Protein AF-K1S250-F1 (afdb_monomer)

Foldseek 3Di:
DQDDADPLDDDVVNLVSCVVVVVVQLFWDFDDQLQLLVQLLVVLVVCDVVCVQPPVRNVVCVVVNVLSVDPVDGLVNSLVVCVPPPPCNVSSVVSCVVRRIDGDDSVSSNVSVCVVCPPVPPVVVCVVVVVVVLVVVLVVVLVVVLVVVVVVCVVVVVVVVVVVDVADPVNVSVVSSCVCVVVSVVCSVVVD

Organism: NCBI:txid408170

Secondary structure (DSSP, 8-state):
-PPPP-SS--SHHHHHHHHHHT-HHHHEEEPPHHHHHHHHHHHHHHHHHTTSS-HHHHHHHHHHHHHHH-TTS-HHHHHHHTTT-TTTHHHHHHHHHHHSEEEPPHHHHHHHHHHHHTTS-SHHHHHHHHHHHHHHHHHHHHHHHHHHHHHHHHHTTTTHHHHHSS--HHHHHHHHHHHHHHHHHHHHHHH-

pLDDT: mean 80.18, std 9.92, range [34.28, 92.56]

Mean predicted aligned error: 13.99 Å

Solvent-accessible surface area (backbone atoms only — not comparable to full-atom values): 10897 Å² total; per-residue (Å²): 130,84,73,80,69,55,86,74,49,88,44,73,66,35,53,53,37,33,54,76,70,66,50,44,84,45,36,54,34,73,46,52,60,66,58,32,27,51,54,40,44,54,50,52,54,48,36,38,75,69,56,76,37,45,79,84,58,44,63,74,44,50,66,54,54,50,45,50,74,35,90,92,47,53,56,66,57,52,52,60,74,33,60,86,38,83,79,58,30,62,54,52,52,51,37,47,68,67,41,39,44,40,82,42,52,56,68,55,24,41,50,44,44,46,62,75,40,55,89,65,54,69,62,57,63,53,48,50,56,48,51,52,51,52,50,52,55,46,62,63,49,50,55,59,55,51,51,52,49,53,53,50,34,57,77,65,55,52,62,52,52,49,77,75,39,102,50,53,72,69,57,52,53,50,51,54,48,49,67,47,49,53,60,50,51,51,48,47,70,76,76,101

Structure (mmCIF, N/CA/C/O backbone):
data_AF-K1S250-F1
#
_entry.id   AF-K1S250-F1
#
loop_
_atom_site.group_PDB
_atom_site.id
_atom_site.type_symbol
_atom_site.label_atom_id
_atom_site.label_alt_id
_atom_site.label_comp_id
_atom_site.label_asym_id
_atom_site.label_entity_id
_atom_site.label_seq_id
_atom_site.pdbx_PDB_ins_code
_atom_site.Cartn_x
_atom_site.Cartn_y
_atom_site.Cartn_z
_atom_site.occupancy
_atom_site.B_iso_or_equiv
_atom_site.auth_seq_id
_atom_site.auth_comp_id
_atom_site.auth_asym_id
_atom_site.auth_atom_id
_atom_site.pdbx_PDB_model_num
ATOM 1 N N . MET A 1 1 ? 9.771 -16.967 -4.880 1.00 34.28 1 MET A N 1
ATOM 2 C CA . MET A 1 1 ? 9.139 -16.610 -6.166 1.00 34.28 1 MET A CA 1
ATOM 3 C C . MET A 1 1 ? 8.148 -15.514 -5.849 1.00 34.28 1 MET A C 1
ATOM 5 O O . MET A 1 1 ? 7.300 -15.753 -5.003 1.00 34.28 1 MET A O 1
ATOM 9 N N . SER A 1 2 ? 8.333 -14.313 -6.394 1.00 39.34 2 SER A N 1
ATOM 10 C CA . SER A 1 2 ? 7.376 -13.218 -6.222 1.00 39.34 2 SER A CA 1
ATOM 11 C C . SER A 1 2 ? 6.097 -13.592 -6.963 1.00 39.34 2 SER A C 1
ATOM 13 O O . SER A 1 2 ? 6.154 -13.832 -8.170 1.00 39.34 2 SER A O 1
ATOM 15 N N . GLU A 1 3 ? 4.982 -13.698 -6.247 1.00 46.41 3 GLU A N 1
ATOM 16 C CA . GLU A 1 3 ? 3.667 -13.825 -6.872 1.00 46.41 3 GLU A CA 1
ATOM 17 C C . GLU A 1 3 ? 3.483 -12.647 -7.830 1.00 46.41 3 GLU A C 1
ATOM 19 O O . GLU A 1 3 ? 3.706 -11.488 -7.476 1.00 46.41 3 GLU A O 1
ATOM 24 N N . VAL A 1 4 ? 3.210 -12.975 -9.090 1.00 53.19 4 VAL A N 1
ATOM 25 C CA . VAL A 1 4 ? 2.978 -11.985 -10.134 1.00 53.19 4 VAL A CA 1
ATOM 26 C C . VAL A 1 4 ? 1.613 -11.385 -9.850 1.00 53.19 4 VAL A C 1
ATOM 28 O O . VAL A 1 4 ? 0.615 -12.088 -9.893 1.00 53.19 4 VAL A O 1
ATOM 31 N N . PHE A 1 5 ? 1.584 -10.095 -9.549 1.00 59.81 5 PHE A N 1
ATOM 32 C CA . PHE A 1 5 ? 0.348 -9.371 -9.309 1.00 59.81 5 PHE A CA 1
ATOM 33 C C . PHE A 1 5 ? -0.432 -9.156 -10.621 1.00 59.81 5 PHE A C 1
ATOM 35 O O . PHE A 1 5 ? 0.163 -8.880 -11.670 1.00 59.81 5 PHE A O 1
ATOM 42 N N . HIS A 1 6 ? -1.757 -9.307 -10.576 1.00 60.62 6 HIS A N 1
ATOM 43 C CA . HIS A 1 6 ? -2.661 -9.159 -11.718 1.00 60.62 6 HIS A CA 1
ATOM 44 C C . HIS A 1 6 ? -3.700 -8.067 -11.452 1.00 60.62 6 HIS A C 1
ATOM 46 O O . HIS A 1 6 ? -4.257 -7.983 -10.362 1.00 60.62 6 HIS A O 1
ATOM 52 N N . ILE A 1 7 ? -3.979 -7.249 -12.470 1.00 66.19 7 ILE A N 1
ATOM 53 C CA . ILE A 1 7 ? -5.117 -6.320 -12.483 1.00 66.19 7 ILE A CA 1
ATOM 54 C C . ILE A 1 7 ? -6.018 -6.711 -13.666 1.00 66.19 7 ILE A C 1
ATOM 56 O O . ILE A 1 7 ? -5.512 -6.777 -14.791 1.00 66.19 7 ILE A O 1
ATOM 60 N N . PRO A 1 8 ? -7.330 -6.940 -13.459 1.00 72.88 8 PRO A N 1
ATOM 61 C CA . PRO A 1 8 ? -8.035 -6.927 -12.172 1.00 72.88 8 PRO A CA 1
ATOM 62 C C . PRO A 1 8 ? -7.587 -8.064 -11.237 1.00 72.88 8 PRO A C 1
ATOM 64 O O . PRO A 1 8 ? -7.081 -9.093 -11.692 1.00 72.88 8 PRO A O 1
ATOM 67 N N . VAL A 1 9 ? -7.771 -7.844 -9.936 1.00 81.62 9 VAL A N 1
ATOM 68 C CA . VAL A 1 9 ? -7.522 -8.814 -8.861 1.00 81.62 9 VAL A CA 1
ATOM 69 C C . VAL A 1 9 ? -8.533 -9.945 -9.007 1.00 81.62 9 VAL A C 1
ATOM 71 O O . VAL A 1 9 ? -9.724 -9.681 -9.154 1.00 81.62 9 VAL A O 1
ATOM 74 N N . ASN A 1 10 ? -8.090 -11.202 -8.964 1.00 80.88 10 ASN A N 1
ATOM 75 C CA . ASN A 1 10 ? -8.988 -12.358 -9.104 1.00 80.88 10 ASN A CA 1
ATOM 76 C C . ASN A 1 10 ? -9.056 -13.210 -7.833 1.00 80.88 10 ASN A C 1
ATOM 78 O O . ASN A 1 10 ? -9.879 -14.120 -7.741 1.00 80.88 10 ASN A O 1
ATOM 82 N N . SER A 1 11 ? -8.171 -12.960 -6.869 1.00 82.62 11 SER A N 1
ATOM 83 C CA . SER A 1 11 ? -7.993 -13.810 -5.697 1.00 82.62 11 SER A CA 1
ATOM 84 C C . SER A 1 11 ? -7.446 -13.043 -4.493 1.00 82.62 11 SER A C 1
ATOM 86 O O . SER A 1 11 ? -6.793 -12.012 -4.642 1.00 82.62 11 SER A O 1
ATOM 88 N N . GLU A 1 12 ? -7.632 -13.588 -3.289 1.00 82.12 12 GLU A N 1
ATOM 89 C CA . GLU A 1 12 ? -7.002 -13.052 -2.073 1.00 82.12 12 GLU A CA 1
ATOM 90 C C . GLU A 1 12 ? -5.466 -13.088 -2.139 1.00 82.12 12 GLU A C 1
ATOM 92 O O . GLU A 1 12 ? -4.804 -12.236 -1.549 1.00 82.12 12 GLU A O 1
ATOM 97 N N . SER A 1 13 ? -4.878 -14.028 -2.890 1.00 81.62 13 SER A N 1
ATOM 98 C CA . SER A 1 13 ? -3.430 -14.052 -3.139 1.00 81.62 13 SER A CA 1
ATOM 99 C C . SER A 1 13 ? -2.944 -12.809 -3.886 1.00 81.62 13 SER A C 1
ATOM 101 O O . SER A 1 13 ? -1.872 -12.297 -3.569 1.00 81.62 13 SER A O 1
ATOM 103 N N . ASP A 1 14 ? -3.739 -12.272 -4.816 1.00 76.69 14 ASP A N 1
ATOM 104 C CA . ASP A 1 14 ? -3.394 -11.038 -5.533 1.00 76.69 14 ASP A CA 1
ATOM 105 C C . ASP A 1 14 ? -3.415 -9.825 -4.584 1.00 76.69 14 ASP A C 1
ATOM 107 O O . ASP A 1 14 ? -2.553 -8.951 -4.672 1.00 76.69 14 ASP A O 1
ATOM 111 N N . ILE A 1 15 ? -4.349 -9.808 -3.625 1.00 79.38 15 ILE A N 1
ATOM 112 C CA . ILE A 1 15 ? -4.448 -8.775 -2.578 1.00 79.38 15 ILE A CA 1
ATOM 113 C C . ILE A 1 15 ? -3.242 -8.851 -1.630 1.00 79.38 15 ILE A C 1
ATOM 115 O O . ILE A 1 15 ? -2.642 -7.832 -1.293 1.00 79.38 15 ILE A O 1
ATOM 119 N N . GLN A 1 16 ? -2.818 -10.056 -1.239 1.00 81.19 16 GLN A N 1
ATOM 120 C CA . GLN A 1 16 ? -1.608 -10.234 -0.428 1.00 81.19 16 GLN A CA 1
ATOM 121 C C . GLN A 1 16 ? -0.336 -9.834 -1.185 1.00 81.19 16 GLN A C 1
ATOM 123 O O . GLN A 1 16 ? 0.602 -9.306 -0.584 1.00 81.19 16 GLN A O 1
ATOM 128 N N . ALA A 1 17 ? -0.282 -10.074 -2.497 1.00 78.69 17 ALA A N 1
ATOM 129 C CA . ALA A 1 17 ? 0.823 -9.620 -3.332 1.00 78.69 17 ALA A CA 1
ATOM 130 C C . ALA A 1 17 ? 0.884 -8.083 -3.401 1.00 78.69 17 ALA A C 1
ATOM 132 O O . ALA A 1 17 ? 1.981 -7.528 -3.317 1.00 78.69 17 ALA A O 1
ATOM 133 N N . LEU A 1 18 ? -0.270 -7.405 -3.476 1.00 75.38 18 LEU A N 1
ATOM 134 C CA . LEU A 1 18 ? -0.375 -5.942 -3.382 1.00 75.38 18 LEU A CA 1
ATOM 135 C C . LEU A 1 18 ? 0.106 -5.396 -2.035 1.00 75.38 18 LEU A C 1
ATOM 137 O O . LEU A 1 18 ? 0.922 -4.475 -2.017 1.00 75.38 18 LEU A O 1
ATOM 141 N N . ASP A 1 19 ? -0.324 -5.990 -0.916 1.00 79.94 19 ASP A N 1
ATOM 142 C CA . ASP A 1 19 ? 0.110 -5.546 0.419 1.00 79.94 19 ASP A CA 1
ATOM 143 C C . ASP A 1 19 ? 1.630 -5.689 0.582 1.00 79.94 19 ASP A C 1
ATOM 145 O O . ASP A 1 19 ? 2.314 -4.766 1.024 1.00 79.94 19 ASP A O 1
ATOM 149 N N . ARG A 1 20 ? 2.202 -6.810 0.118 1.00 79.75 20 ARG A N 1
ATOM 150 C CA . ARG A 1 20 ? 3.661 -7.021 0.119 1.00 79.75 20 ARG A CA 1
ATOM 151 C C . ARG A 1 20 ? 4.409 -6.046 -0.790 1.00 79.75 20 ARG A C 1
ATOM 153 O O . ARG A 1 20 ? 5.572 -5.753 -0.518 1.00 79.75 20 ARG A O 1
ATOM 160 N N . ALA A 1 21 ? 3.781 -5.579 -1.868 1.00 72.19 21 ALA A N 1
ATOM 161 C CA . ALA A 1 21 ? 4.347 -4.580 -2.769 1.00 72.19 21 ALA A CA 1
ATOM 162 C C . ALA A 1 21 ? 4.260 -3.147 -2.206 1.00 72.19 21 ALA A C 1
ATOM 164 O O . ALA A 1 21 ? 4.889 -2.249 -2.762 1.00 72.19 21 ALA A O 1
ATOM 165 N N . GLY A 1 22 ? 3.537 -2.941 -1.097 1.00 72.38 22 GLY A N 1
ATOM 166 C CA . GLY A 1 22 ? 3.331 -1.630 -0.479 1.00 72.38 22 GLY A CA 1
ATOM 167 C C . GLY A 1 22 ? 2.242 -0.791 -1.150 1.00 72.38 22 GLY A C 1
ATOM 168 O O . GLY A 1 22 ? 2.122 0.393 -0.856 1.00 72.38 22 GLY A O 1
ATOM 169 N N . GLU A 1 23 ? 1.440 -1.394 -2.023 1.00 72.12 23 GLU A N 1
ATOM 170 C CA . GLU A 1 23 ? 0.397 -0.740 -2.822 1.00 72.12 23 GLU A CA 1
ATOM 171 C C . GLU A 1 23 ? -0.918 -0.665 -2.015 1.00 72.12 23 GLU A C 1
ATOM 173 O O . GLU A 1 23 ? -1.962 -1.178 -2.425 1.00 72.12 23 GLU A O 1
ATOM 178 N N . ARG A 1 24 ? -0.837 -0.090 -0.804 1.00 71.50 24 ARG A N 1
ATOM 179 C CA . ARG A 1 24 ? -1.919 -0.107 0.199 1.00 71.50 24 ARG A CA 1
ATOM 180 C C . ARG A 1 24 ? -3.138 0.718 -0.184 1.00 71.50 24 ARG A C 1
ATOM 182 O O . ARG A 1 24 ? -4.247 0.355 0.190 1.00 71.50 24 ARG A O 1
ATOM 189 N N . ASP A 1 25 ? -2.940 1.756 -0.985 1.00 69.00 25 ASP A N 1
ATOM 190 C CA . ASP A 1 25 ? -4.004 2.671 -1.405 1.00 69.00 25 ASP A CA 1
ATOM 191 C C . ASP A 1 25 ? -5.111 1.956 -2.206 1.00 69.00 25 ASP A C 1
ATOM 193 O O . ASP A 1 25 ? -6.280 2.323 -2.116 1.00 69.00 25 ASP A O 1
ATOM 197 N N . PHE A 1 26 ? -4.775 0.870 -2.914 1.00 71.50 26 PHE A N 1
ATOM 198 C CA . PHE A 1 26 ? -5.747 0.083 -3.680 1.00 71.50 26 PHE A CA 1
ATOM 199 C C . PHE A 1 26 ? -6.524 -0.935 -2.836 1.00 71.50 26 PHE A C 1
ATOM 201 O O . PHE A 1 26 ? -7.629 -1.331 -3.215 1.00 71.50 26 PHE A O 1
ATOM 208 N N . ILE A 1 27 ? -5.935 -1.405 -1.733 1.00 79.00 27 ILE A N 1
ATOM 209 C CA . ILE A 1 27 ? -6.438 -2.548 -0.955 1.00 79.00 27 ILE A CA 1
ATOM 210 C C . ILE A 1 27 ? -7.070 -2.156 0.377 1.00 79.00 27 ILE A C 1
ATOM 212 O O . ILE A 1 27 ? -7.849 -2.942 0.918 1.00 79.00 27 ILE A O 1
ATOM 216 N N . ASP A 1 28 ? -6.758 -0.971 0.895 1.00 82.00 28 ASP A N 1
ATOM 217 C CA . ASP A 1 28 ? -7.347 -0.462 2.123 1.00 82.00 28 ASP A CA 1
ATOM 218 C C . ASP A 1 28 ? -8.761 0.058 1.848 1.00 82.00 28 ASP A C 1
ATOM 220 O O . ASP A 1 28 ? -8.988 0.998 1.087 1.00 82.00 28 ASP A O 1
ATOM 224 N N . VAL A 1 29 ? -9.731 -0.557 2.514 1.00 82.69 29 VAL A N 1
ATOM 225 C CA . VAL A 1 29 ? -11.114 -0.091 2.565 1.00 82.69 29 VAL A CA 1
ATOM 226 C C . VAL A 1 29 ? -11.362 0.438 3.968 1.00 82.69 29 VAL A C 1
ATOM 228 O O . VAL A 1 29 ? -11.100 -0.255 4.955 1.00 82.69 29 VAL A O 1
ATOM 231 N N . SER A 1 30 ? -11.855 1.672 4.075 1.00 83.38 30 SER A N 1
ATOM 232 C CA . SER A 1 30 ? -12.237 2.239 5.368 1.00 83.38 30 SER A CA 1
ATOM 233 C C . SER A 1 30 ? -13.353 1.400 5.987 1.00 83.38 30 SER A C 1
ATOM 235 O O . SER A 1 30 ? -14.372 1.149 5.341 1.00 83.38 30 SER A O 1
ATOM 237 N N . ASN A 1 31 ? -13.160 0.959 7.231 1.00 83.69 31 ASN A N 1
ATOM 238 C CA . ASN A 1 31 ? -14.237 0.325 7.986 1.00 83.69 31 ASN A CA 1
ATOM 239 C C . ASN A 1 31 ? -15.359 1.341 8.216 1.00 83.69 31 ASN A C 1
ATOM 241 O O . ASN A 1 31 ? -15.121 2.553 8.276 1.00 83.69 31 ASN A O 1
ATOM 245 N N . THR A 1 32 ? -16.585 0.845 8.363 1.00 86.06 32 THR A N 1
ATOM 246 C CA . THR A 1 32 ? -17.688 1.711 8.782 1.00 86.06 32 THR A CA 1
ATOM 247 C C . THR A 1 32 ? -17.451 2.208 10.210 1.00 86.06 32 THR A C 1
ATOM 249 O O . THR A 1 32 ? -16.698 1.605 10.979 1.00 86.06 32 THR A O 1
ATOM 252 N N . ASP A 1 33 ? -18.100 3.313 10.581 1.00 87.25 33 ASP A N 1
ATOM 253 C CA . ASP A 1 33 ? -18.021 3.841 11.949 1.00 87.25 33 ASP A CA 1
ATOM 254 C C . ASP A 1 33 ? -18.470 2.791 12.983 1.00 87.25 33 ASP A C 1
ATOM 256 O O . ASP A 1 33 ? -17.810 2.595 14.002 1.00 87.25 33 ASP A O 1
ATOM 260 N N . GLU A 1 34 ? -19.524 2.036 12.664 1.00 87.00 34 GLU A N 1
ATOM 261 C CA . GLU A 1 34 ? -20.039 0.928 13.476 1.00 87.00 34 GLU A CA 1
ATOM 262 C C . GLU A 1 34 ? -18.991 -0.181 13.671 1.00 87.00 34 GLU A C 1
ATOM 264 O O . GLU A 1 34 ? -18.702 -0.564 14.806 1.00 87.00 34 GLU A O 1
ATOM 269 N N . GLU A 1 35 ? -18.356 -0.651 12.590 1.00 87.31 35 GLU A N 1
ATOM 270 C CA . GLU A 1 35 ? -17.309 -1.682 12.651 1.00 87.31 35 GLU A CA 1
ATOM 271 C C . GLU A 1 35 ? -16.078 -1.204 13.432 1.00 87.31 35 GLU A C 1
ATOM 273 O O . GLU A 1 35 ? -15.466 -1.970 14.183 1.00 87.31 35 GLU A O 1
ATOM 278 N N . LEU A 1 36 ? -15.696 0.065 13.260 1.00 90.62 36 LEU A N 1
ATOM 279 C CA . LEU A 1 36 ? -14.584 0.682 13.975 1.00 90.62 36 LEU A CA 1
ATOM 280 C C . LEU A 1 36 ? -14.877 0.775 15.479 1.00 90.62 36 LEU A C 1
ATOM 282 O O . LEU A 1 36 ? -14.015 0.432 16.297 1.00 90.62 36 LEU A O 1
ATOM 286 N N . LYS A 1 37 ? -16.089 1.194 15.854 1.00 92.00 37 LYS A N 1
ATOM 287 C CA . LYS A 1 37 ? -16.544 1.255 17.249 1.00 92.00 37 LYS A CA 1
ATOM 288 C C . LYS A 1 37 ? -16.598 -0.130 17.883 1.00 92.00 37 LYS A C 1
ATOM 290 O O . LYS A 1 37 ? -16.071 -0.306 18.983 1.00 92.00 37 LYS A O 1
ATOM 295 N N . GLU A 1 38 ? -17.149 -1.120 17.182 1.00 91.69 38 GLU A N 1
ATOM 296 C CA . GLU A 1 38 ? -17.240 -2.497 17.671 1.00 91.69 38 GLU A CA 1
ATOM 297 C C . GLU A 1 38 ? -15.849 -3.098 17.918 1.00 91.69 38 GLU A C 1
ATOM 299 O O . GLU A 1 38 ? -15.558 -3.550 19.030 1.00 91.69 38 GLU A O 1
ATOM 304 N N . LYS A 1 39 ? -14.954 -3.041 16.921 1.00 90.62 39 LYS A N 1
ATOM 305 C CA . LYS A 1 39 ? -13.581 -3.567 17.043 1.00 90.62 39 LYS A CA 1
ATOM 306 C C . LYS A 1 39 ? -12.796 -2.857 18.140 1.00 90.62 39 LYS A C 1
ATOM 308 O O . LYS A 1 39 ? -12.069 -3.505 18.891 1.00 90.62 39 LYS A O 1
ATOM 313 N N . THR A 1 40 ? -12.972 -1.542 18.273 1.00 91.50 40 THR A N 1
ATOM 314 C CA . THR A 1 40 ? -12.338 -0.773 19.351 1.00 91.50 40 THR A CA 1
ATOM 315 C C . THR A 1 40 ? -12.870 -1.186 20.720 1.00 91.50 40 THR A C 1
ATOM 317 O O . THR A 1 40 ? -12.076 -1.400 21.634 1.00 91.50 40 THR A O 1
ATOM 320 N N . SER A 1 41 ? -14.188 -1.350 20.873 1.00 91.81 41 SER A N 1
ATOM 321 C CA . SER A 1 41 ? -14.791 -1.805 22.131 1.00 91.81 41 SER A CA 1
ATOM 322 C C . SER A 1 41 ? -14.251 -3.179 22.529 1.00 91.81 41 SER A C 1
ATOM 324 O O . SER A 1 41 ? -13.797 -3.352 23.657 1.00 91.81 41 SER A O 1
ATOM 326 N N . GLN A 1 42 ? -14.237 -4.135 21.595 1.00 92.56 42 GLN A N 1
ATOM 327 C CA . GLN A 1 42 ? -13.721 -5.486 21.839 1.00 92.56 42 GLN A CA 1
ATOM 328 C C . GLN A 1 42 ? -12.233 -5.470 22.214 1.00 92.56 42 GLN A C 1
ATOM 330 O O . GLN A 1 42 ? -11.822 -6.154 23.152 1.00 92.56 42 GLN A O 1
ATOM 335 N N . TYR A 1 43 ? -11.427 -4.664 21.519 1.00 91.81 43 TYR A N 1
ATOM 336 C CA . TYR A 1 43 ? -10.003 -4.524 21.808 1.00 91.81 43 TYR A CA 1
ATOM 337 C C . TYR A 1 43 ? -9.755 -3.958 23.210 1.00 91.81 43 TYR A C 1
ATOM 339 O O . TYR A 1 43 ? -8.984 -4.530 23.978 1.00 91.81 43 TYR A O 1
ATOM 347 N N . LEU A 1 44 ? -10.437 -2.873 23.585 1.00 90.31 44 LEU A N 1
ATOM 348 C CA . LEU A 1 44 ? -10.291 -2.274 24.912 1.00 90.31 44 LEU A CA 1
ATOM 349 C C . LEU A 1 44 ? -10.737 -3.238 26.020 1.00 90.31 44 LEU A C 1
ATOM 351 O O . LEU A 1 44 ? -10.014 -3.416 27.000 1.00 90.31 44 LEU A O 1
ATOM 355 N N . GLU A 1 45 ? -11.875 -3.917 25.846 1.00 89.94 45 GLU A N 1
ATOM 356 C CA . GLU A 1 45 ? -12.365 -4.930 26.791 1.00 89.94 45 GLU A CA 1
ATOM 357 C C . GLU A 1 45 ? -11.372 -6.092 26.954 1.00 89.94 45 GLU A C 1
ATOM 359 O O . GLU A 1 45 ? -11.131 -6.560 28.073 1.00 89.94 45 GLU A O 1
ATOM 364 N N . GLN A 1 46 ? -10.738 -6.527 25.860 1.00 90.69 46 GLN A N 1
ATOM 365 C CA . GLN A 1 46 ? -9.707 -7.562 25.889 1.00 90.69 46 GLN A CA 1
ATOM 366 C C . GLN A 1 46 ? -8.453 -7.098 26.640 1.00 90.69 46 GLN A C 1
ATOM 368 O O . GLN A 1 46 ? -7.906 -7.860 27.436 1.00 90.69 46 GLN A O 1
ATOM 373 N N . MET A 1 47 ? -7.998 -5.863 26.421 1.00 87.81 47 MET A N 1
ATOM 374 C CA . MET A 1 47 ? -6.787 -5.327 27.055 1.00 87.81 47 MET A CA 1
ATOM 375 C C . MET A 1 47 ? -6.974 -5.065 28.556 1.00 87.81 47 MET A C 1
ATOM 377 O O . MET A 1 47 ? -6.026 -5.246 29.327 1.00 87.81 47 MET A O 1
ATOM 381 N N . ILE A 1 48 ? -8.196 -4.716 28.975 1.00 87.00 48 ILE A N 1
ATOM 382 C CA . ILE A 1 48 ? -8.612 -4.677 30.385 1.00 87.00 48 ILE A CA 1
ATOM 383 C C . ILE A 1 48 ? -8.612 -6.093 30.967 1.00 87.00 48 ILE A C 1
ATOM 385 O O . ILE A 1 48 ? -7.935 -6.356 31.956 1.00 87.00 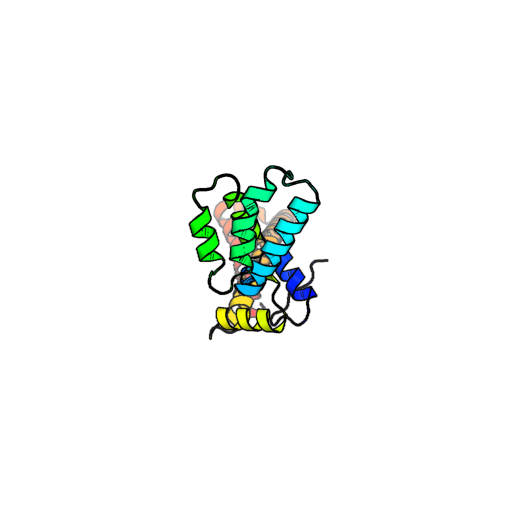48 ILE A O 1
ATOM 389 N N . SER A 1 49 ? -9.285 -7.041 30.310 1.00 86.12 49 SER A N 1
ATOM 390 C CA . SER A 1 49 ? -9.374 -8.432 30.785 1.00 86.12 49 SER A CA 1
ATOM 391 C C . SER A 1 49 ? -8.012 -9.136 30.862 1.00 86.12 49 SER A C 1
ATOM 393 O O . SER A 1 49 ? -7.803 -10.002 31.708 1.00 86.12 49 SER A O 1
ATOM 395 N N . ALA A 1 50 ? -7.069 -8.767 29.991 1.00 87.06 50 ALA A N 1
ATOM 396 C CA . ALA A 1 50 ? -5.698 -9.273 29.990 1.00 87.06 50 ALA A CA 1
ATOM 397 C C . ALA A 1 50 ? -4.791 -8.604 31.044 1.00 87.06 50 ALA A C 1
ATOM 399 O O . ALA A 1 50 ? -3.614 -8.955 31.137 1.00 87.06 50 ALA A O 1
ATOM 400 N N . GLY A 1 51 ? -5.296 -7.626 31.806 1.00 81.50 51 GLY A N 1
ATOM 401 C CA . GLY A 1 51 ? -4.541 -6.892 32.826 1.00 81.50 51 GLY A CA 1
ATOM 402 C C . GLY A 1 51 ? -3.478 -5.943 32.266 1.00 81.50 51 GLY A C 1
ATOM 403 O O . GLY A 1 51 ? -2.611 -5.489 33.010 1.00 81.50 51 GLY A O 1
ATOM 404 N N . THR A 1 52 ? -3.513 -5.649 30.959 1.00 83.69 52 THR A N 1
ATOM 405 C CA . THR A 1 52 ? -2.616 -4.650 30.346 1.00 83.69 52 THR A CA 1
ATOM 406 C C . THR A 1 52 ? -3.058 -3.236 30.718 1.00 83.69 52 THR A C 1
ATOM 408 O O . THR A 1 52 ? -2.228 -2.360 30.958 1.00 83.69 52 THR A O 1
ATOM 411 N N . ILE A 1 53 ? -4.372 -3.030 30.817 1.00 82.44 53 ILE A N 1
ATOM 412 C CA . ILE A 1 53 ? -4.974 -1.902 31.526 1.00 82.44 53 ILE A CA 1
ATOM 413 C C . ILE A 1 53 ? -5.297 -2.417 32.930 1.00 82.44 53 ILE A C 1
ATOM 415 O O . ILE A 1 53 ? -6.011 -3.407 33.067 1.00 82.44 53 ILE A O 1
ATOM 419 N N . SER A 1 54 ? -4.732 -1.798 33.968 1.00 77.25 54 SER A N 1
ATOM 420 C CA . SER A 1 54 ? -4.9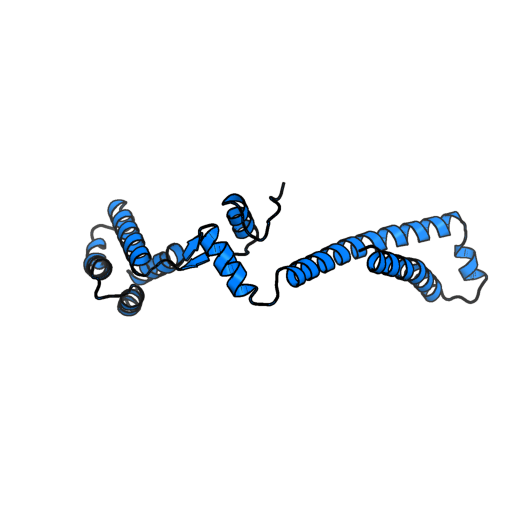83 -2.217 35.352 1.00 77.25 54 SER A CA 1
ATOM 421 C C . SER A 1 54 ? -6.450 -2.004 35.735 1.00 77.25 54 SER A C 1
ATOM 423 O O . SER A 1 54 ? -7.077 -1.049 35.280 1.00 77.25 54 SER A O 1
ATOM 425 N N . ASP A 1 55 ? -6.980 -2.835 36.634 1.00 72.75 55 ASP A N 1
ATOM 426 C CA . ASP A 1 55 ? -8.370 -2.730 37.118 1.00 72.75 55 ASP A CA 1
ATOM 427 C C . ASP A 1 55 ? -8.696 -1.355 37.728 1.00 72.75 55 ASP A C 1
ATOM 429 O O . ASP A 1 55 ? -9.826 -0.874 37.653 1.00 72.75 55 ASP A O 1
ATOM 433 N N . GLU A 1 56 ? -7.697 -0.699 38.325 1.00 73.38 56 GLU A N 1
ATOM 434 C CA . GLU A 1 56 ? -7.829 0.648 38.891 1.00 73.38 56 GLU A CA 1
ATOM 435 C C . GLU A 1 56 ? -8.050 1.703 37.796 1.00 73.38 56 GLU A C 1
ATOM 437 O O . GLU A 1 56 ? -8.862 2.611 37.964 1.00 73.38 56 GLU A O 1
ATOM 442 N N . ASN A 1 57 ? -7.416 1.507 36.639 1.00 78.31 57 ASN A N 1
ATOM 443 C CA . ASN A 1 57 ? -7.497 2.390 35.483 1.00 78.31 57 ASN A CA 1
ATOM 444 C C . ASN A 1 57 ? -8.631 2.010 34.515 1.00 78.31 57 ASN A C 1
ATOM 446 O O . ASN A 1 57 ? -9.069 2.839 33.721 1.00 78.31 57 ASN A O 1
ATOM 450 N N . ALA A 1 58 ? -9.147 0.779 34.584 1.00 78.06 58 ALA A N 1
ATOM 451 C CA . ALA A 1 58 ? -10.266 0.311 33.766 1.00 78.06 58 ALA A CA 1
ATOM 452 C C . ALA A 1 58 ? -11.533 1.165 33.963 1.00 78.06 58 ALA A C 1
ATOM 454 O O . ALA A 1 58 ? -12.287 1.386 33.017 1.00 78.06 58 ALA A O 1
ATOM 455 N N . LYS A 1 59 ? -11.721 1.724 35.167 1.00 81.81 59 LYS A N 1
ATOM 456 C CA . LYS A 1 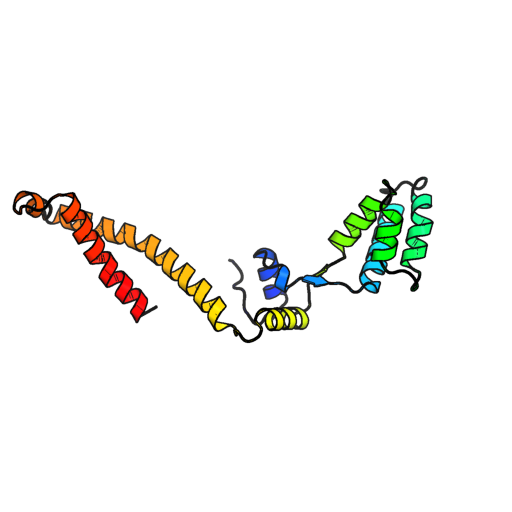59 ? -12.822 2.650 35.480 1.00 81.81 59 LYS A CA 1
ATOM 457 C C . LYS A 1 59 ? -12.786 3.930 34.648 1.00 81.81 59 LYS A C 1
ATOM 459 O O . LYS A 1 59 ? -13.836 4.490 34.354 1.00 81.81 59 LYS A O 1
ATOM 464 N N . GLU A 1 60 ? -11.602 4.388 34.239 1.00 84.56 60 GLU A N 1
ATOM 465 C CA . GLU A 1 60 ? -11.482 5.568 33.377 1.00 84.56 60 GLU A CA 1
ATOM 466 C C . GLU A 1 60 ? -11.970 5.290 31.946 1.00 84.56 60 GLU A C 1
ATOM 468 O O . GLU A 1 60 ? -12.372 6.220 31.249 1.00 84.56 60 GLU A O 1
ATOM 473 N N . PHE A 1 61 ? -12.006 4.021 31.518 1.00 86.31 61 PHE A N 1
ATOM 474 C CA . PHE A 1 61 ? -12.493 3.615 30.197 1.00 86.31 61 PHE A CA 1
ATOM 475 C C . PHE A 1 61 ? -14.006 3.366 30.140 1.00 86.31 61 PHE A C 1
ATOM 477 O O . PHE A 1 61 ? -14.556 3.357 29.040 1.00 86.31 61 PHE A O 1
ATOM 484 N N . GLU A 1 62 ? -14.707 3.209 31.269 1.00 86.12 62 GLU A N 1
ATOM 485 C CA . GLU A 1 62 ? -16.164 2.968 31.288 1.00 86.12 62 GLU A CA 1
ATOM 486 C C . GLU A 1 62 ? -16.983 4.023 30.514 1.00 86.12 62 GLU A C 1
ATOM 488 O O . GLU A 1 62 ? -17.856 3.631 29.730 1.00 86.12 62 GLU A O 1
ATOM 493 N N . PRO A 1 63 ? -16.715 5.342 30.641 1.00 87.56 63 PRO A N 1
ATOM 494 C CA . PRO A 1 63 ? -17.436 6.356 29.872 1.00 87.56 63 PRO A CA 1
ATOM 495 C C . PRO A 1 63 ? -17.217 6.198 28.366 1.00 87.56 63 PRO A C 1
ATOM 497 O O . PRO A 1 63 ? -18.150 6.354 27.583 1.00 87.56 63 PRO A O 1
ATOM 500 N N . VAL A 1 64 ? -15.999 5.836 27.960 1.00 89.38 64 VAL A N 1
ATOM 501 C CA . VAL A 1 64 ? -15.633 5.670 26.550 1.00 89.38 64 VAL A CA 1
ATOM 502 C C . VAL A 1 64 ? -16.229 4.398 25.972 1.00 89.38 64 VAL A C 1
ATOM 504 O O . VAL A 1 64 ? -16.789 4.442 24.885 1.00 89.38 64 VAL A O 1
ATOM 507 N N . LEU A 1 65 ? -16.205 3.290 26.712 1.00 90.12 65 LEU A N 1
ATOM 508 C CA . LEU A 1 65 ? -16.890 2.055 26.326 1.00 90.12 65 LEU A CA 1
ATOM 509 C C . LEU A 1 65 ? -18.405 2.257 26.202 1.00 90.12 65 LEU A C 1
ATOM 511 O O . LEU A 1 65 ? -19.035 1.658 25.335 1.00 90.12 65 LEU A O 1
ATOM 515 N N . THR A 1 66 ? -18.988 3.122 27.035 1.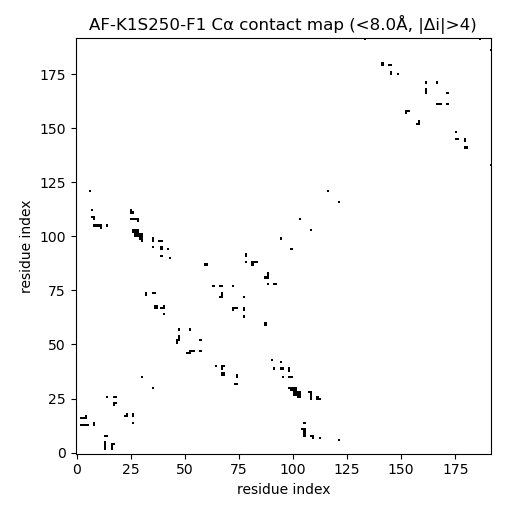00 90.06 66 THR A N 1
ATOM 516 C CA . THR A 1 66 ? -20.407 3.487 26.934 1.00 90.06 66 THR A CA 1
ATOM 517 C C . THR A 1 66 ? -20.672 4.308 25.674 1.00 90.06 66 THR A C 1
ATOM 519 O O . THR A 1 66 ? -21.576 3.972 24.918 1.00 90.06 66 THR A O 1
ATOM 522 N N . MET A 1 67 ? -19.852 5.330 25.399 1.00 89.56 67 MET A N 1
ATOM 523 C CA . MET A 1 67 ? -19.969 6.136 24.177 1.00 89.56 67 MET A CA 1
ATOM 524 C C . MET A 1 67 ? -19.754 5.300 22.904 1.00 89.56 67 MET A C 1
ATOM 526 O O . MET A 1 67 ? -20.456 5.496 21.919 1.00 89.56 67 MET A O 1
ATOM 530 N N . LEU A 1 68 ? -18.837 4.325 22.923 1.00 89.44 68 LEU A N 1
ATOM 531 C CA . LEU A 1 68 ? -18.596 3.409 21.800 1.00 89.44 68 LEU A CA 1
ATOM 532 C C . LEU A 1 68 ? -19.793 2.489 21.506 1.00 89.44 68 LEU A C 1
ATOM 534 O O . LEU A 1 68 ? -19.912 2.006 20.385 1.00 89.44 68 LEU A O 1
ATOM 538 N N . LYS A 1 69 ? -20.678 2.250 22.480 1.00 89.62 69 LYS A N 1
ATOM 539 C CA . LYS A 1 69 ? -21.902 1.442 22.321 1.00 89.62 69 LYS A CA 1
ATOM 540 C C . LYS A 1 69 ? -23.146 2.288 22.042 1.00 89.62 69 LYS A C 1
ATOM 542 O O . LYS A 1 69 ? -24.214 1.730 21.815 1.00 89.62 69 LYS A O 1
ATOM 547 N N . ASP A 1 70 ? -23.021 3.610 22.101 1.00 89.56 70 ASP A N 1
ATOM 548 C CA . ASP A 1 70 ? -24.112 4.549 21.871 1.00 89.56 70 ASP A CA 1
ATOM 549 C C . ASP A 1 70 ? -24.105 5.002 20.407 1.00 89.56 70 ASP A C 1
ATOM 551 O O . ASP A 1 70 ? -23.111 5.537 19.912 1.00 89.56 70 ASP A O 1
ATOM 555 N N . ASP A 1 71 ? -25.217 4.795 19.707 1.00 85.56 71 ASP A N 1
ATOM 556 C CA . ASP A 1 71 ? -25.387 5.159 18.296 1.00 85.56 71 ASP A CA 1
ATOM 557 C C . ASP A 1 71 ? -25.402 6.680 18.063 1.00 85.56 71 ASP A C 1
ATOM 559 O O . ASP A 1 71 ? -25.258 7.135 16.931 1.00 85.56 71 ASP A O 1
ATOM 563 N N . ASN A 1 72 ? -25.545 7.488 19.120 1.00 87.25 72 ASN A N 1
ATOM 564 C CA . ASN A 1 72 ? -25.547 8.950 19.016 1.00 87.25 72 ASN A CA 1
ATOM 565 C C . ASN A 1 72 ? -24.153 9.567 18.832 1.00 87.25 72 ASN A C 1
ATOM 567 O O . ASN A 1 72 ? -24.061 10.760 18.543 1.00 87.25 72 ASN A O 1
ATOM 571 N N . TYR A 1 73 ? -23.084 8.792 19.026 1.00 88.06 73 TYR A N 1
ATOM 572 C CA . TYR A 1 73 ? -21.706 9.267 18.911 1.00 88.06 73 TYR A CA 1
ATOM 573 C C . TYR A 1 73 ? -20.976 8.535 17.793 1.00 88.06 73 TYR A C 1
ATOM 575 O O . TYR A 1 73 ? -20.959 7.303 17.765 1.00 88.06 73 TYR A O 1
ATOM 583 N N . THR A 1 74 ? -20.315 9.284 16.911 1.00 90.50 74 THR A N 1
ATOM 584 C CA . THR A 1 74 ? -19.357 8.690 15.971 1.00 90.50 74 THR A CA 1
ATOM 585 C C . THR A 1 74 ? -18.028 8.412 16.665 1.00 90.50 74 THR A C 1
ATOM 587 O O . THR A 1 74 ? -17.711 9.000 17.707 1.00 90.50 74 THR A O 1
ATOM 590 N N . PHE A 1 75 ? -17.203 7.545 16.083 1.00 89.75 75 PHE A N 1
ATOM 591 C CA . PHE A 1 75 ? -15.852 7.316 16.583 1.00 89.75 75 PHE A CA 1
ATOM 592 C C . PHE A 1 75 ? -15.040 8.617 16.629 1.00 89.75 75 PHE A C 1
ATOM 594 O O . PHE A 1 75 ? -14.297 8.856 17.583 1.00 89.75 75 PHE A O 1
ATOM 601 N N . ASP A 1 76 ? -15.199 9.481 15.624 1.00 89.94 76 ASP A N 1
ATOM 602 C CA . ASP A 1 76 ? -14.495 10.761 15.554 1.00 89.94 76 ASP A CA 1
ATOM 603 C C . ASP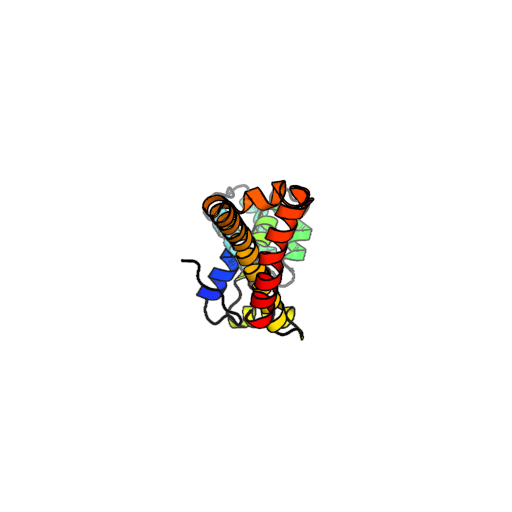 A 1 76 ? -14.938 11.735 16.652 1.00 89.94 76 ASP A C 1
ATOM 605 O O . ASP A 1 76 ? -14.087 12.421 17.225 1.00 89.94 76 ASP A O 1
ATOM 609 N N . ASP A 1 77 ? -16.221 11.745 17.024 1.00 91.00 77 ASP A N 1
ATOM 610 C CA . ASP A 1 77 ? -16.712 12.546 18.152 1.00 91.00 77 ASP A CA 1
ATOM 611 C C . ASP A 1 77 ? -16.055 12.110 19.469 1.00 91.00 77 ASP A C 1
ATOM 613 O O . ASP A 1 77 ? -15.584 12.943 20.248 1.00 91.00 77 ASP A O 1
ATOM 617 N N . ILE A 1 78 ? -15.960 10.797 19.694 1.00 90.00 78 ILE A N 1
ATOM 618 C CA . ILE A 1 78 ? -15.336 10.209 20.889 1.00 90.00 78 ILE A CA 1
ATOM 619 C C . ILE A 1 78 ? -13.831 10.496 20.901 1.00 90.00 78 ILE A C 1
ATOM 621 O O . ILE A 1 78 ? -13.268 10.894 21.924 1.00 90.00 78 ILE A O 1
ATOM 625 N N . TYR A 1 79 ? -13.177 10.345 19.749 1.00 89.88 79 TYR A N 1
ATOM 626 C CA . TYR A 1 79 ? -11.757 10.630 19.567 1.00 89.88 79 TYR A CA 1
ATOM 627 C C . TYR A 1 79 ? -11.423 12.095 19.876 1.00 89.88 79 TYR A C 1
ATOM 629 O O . TYR A 1 79 ? -10.427 12.382 20.544 1.00 89.88 79 TYR A O 1
ATOM 637 N N . LEU A 1 80 ? -12.265 13.030 19.425 1.00 90.88 80 LEU A N 1
ATOM 638 C CA . LEU A 1 80 ? -12.109 14.456 19.702 1.00 90.88 80 LEU A CA 1
ATOM 639 C C . LEU A 1 80 ? -12.400 14.796 21.166 1.00 90.88 80 LEU A C 1
ATOM 641 O O . LEU A 1 80 ? -11.644 15.563 21.761 1.00 90.88 80 LEU A O 1
ATOM 645 N N . ALA A 1 81 ? -13.441 14.207 21.759 1.00 88.81 81 ALA A N 1
ATOM 646 C CA . ALA A 1 81 ? -13.797 14.425 23.161 1.00 88.81 81 ALA A CA 1
ATOM 647 C C . ALA A 1 81 ? -12.687 13.980 24.127 1.00 88.81 81 ALA A C 1
ATOM 649 O O . ALA A 1 81 ? -12.484 14.598 25.170 1.00 88.81 81 ALA A O 1
ATOM 650 N N . MET A 1 82 ? -11.942 12.933 23.766 1.00 90.38 82 MET A N 1
ATOM 651 C CA . MET A 1 82 ? -10.876 12.365 24.596 1.00 90.38 82 MET A CA 1
ATOM 652 C C . MET A 1 82 ? -9.483 12.899 24.258 1.00 90.38 82 MET A C 1
ATOM 654 O O . MET A 1 82 ? -8.509 12.438 24.843 1.00 90.38 82 MET A O 1
ATOM 658 N N . LYS A 1 83 ? -9.363 13.883 23.357 1.00 89.00 83 LYS A N 1
ATOM 659 C CA . LYS A 1 83 ? -8.074 14.399 22.869 1.00 89.00 83 LYS A CA 1
ATOM 660 C C . LYS A 1 83 ? -7.134 14.884 23.975 1.00 89.00 83 LYS A C 1
ATOM 662 O O . LYS A 1 83 ? -5.926 14.680 23.884 1.00 89.00 83 LYS A O 1
ATOM 667 N N . ASP A 1 84 ? -7.690 15.506 25.009 1.00 87.12 84 ASP A N 1
ATOM 668 C CA . ASP A 1 84 ? -6.919 16.047 26.132 1.00 87.12 84 ASP A CA 1
ATOM 669 C C . ASP A 1 84 ? -6.662 15.002 27.237 1.00 87.12 84 ASP A C 1
ATOM 671 O O . ASP A 1 84 ? -5.898 15.256 28.170 1.00 87.12 84 ASP A O 1
ATOM 675 N N . ASN A 1 85 ? -7.263 13.809 27.138 1.00 86.88 85 ASN A N 1
ATOM 676 C CA . ASN A 1 85 ? -7.025 12.713 28.069 1.00 86.88 85 ASN A CA 1
ATOM 677 C C . ASN A 1 85 ? -5.761 11.944 27.661 1.00 86.88 85 ASN A C 1
ATOM 679 O O . ASN A 1 85 ? -5.780 11.088 26.778 1.00 86.88 85 ASN A O 1
ATOM 683 N N . SER A 1 86 ? -4.657 12.219 28.352 1.00 84.56 86 SER A N 1
ATOM 684 C CA . SER A 1 86 ? -3.344 11.618 28.093 1.00 84.56 86 SER A CA 1
ATOM 685 C C . SER A 1 86 ? -3.290 10.099 28.275 1.00 84.56 86 SER A C 1
ATOM 687 O O . SER A 1 86 ? -2.367 9.470 27.757 1.00 84.56 86 SER A O 1
ATOM 689 N N . TYR A 1 87 ? -4.251 9.506 28.984 1.00 86.12 87 TYR A N 1
ATOM 690 C CA . TYR A 1 87 ? -4.280 8.075 29.251 1.00 86.12 87 TYR A CA 1
ATOM 691 C C . TYR A 1 87 ? -5.133 7.301 28.241 1.00 86.12 87 TYR A C 1
ATOM 693 O O . TYR A 1 87 ? -4.696 6.264 27.754 1.00 86.12 87 TYR A O 1
ATOM 701 N N . ILE A 1 88 ? -6.301 7.821 27.856 1.00 87.38 88 ILE A N 1
ATOM 702 C CA . ILE A 1 88 ? -7.232 7.161 26.924 1.00 87.38 88 ILE A CA 1
ATOM 703 C C . ILE A 1 88 ? -6.884 7.455 25.462 1.00 87.38 88 ILE A C 1
ATOM 705 O O . ILE A 1 88 ? -6.973 6.569 24.608 1.00 87.38 88 ILE A O 1
ATOM 709 N N . PHE A 1 89 ? -6.478 8.689 25.157 1.00 89.25 89 PHE A N 1
ATOM 710 C CA . PHE A 1 89 ? -6.231 9.127 23.785 1.00 89.25 89 PHE A CA 1
ATOM 711 C C . PHE A 1 89 ? -5.251 8.228 23.012 1.00 89.25 89 PHE A C 1
ATOM 713 O O . PHE A 1 89 ? -5.564 7.880 21.871 1.00 89.25 89 PHE A O 1
ATOM 720 N N . PRO A 1 90 ? -4.121 7.766 23.593 1.00 90.31 90 PRO A N 1
ATOM 721 C CA . PRO A 1 90 ? -3.215 6.855 22.894 1.00 90.31 90 PRO A CA 1
ATOM 722 C C . PRO A 1 90 ? -3.879 5.539 22.467 1.00 90.31 90 PRO A C 1
ATOM 724 O O . PRO A 1 90 ? -3.569 5.022 21.396 1.00 90.31 90 PRO A O 1
ATOM 727 N N . TRP A 1 91 ? -4.822 5.015 23.256 1.00 91.44 91 TRP A N 1
ATOM 728 C CA . TRP A 1 91 ? -5.550 3.790 22.919 1.00 91.44 91 TRP A CA 1
ATOM 729 C C . TRP A 1 91 ? -6.541 4.003 21.783 1.00 91.44 91 TRP A C 1
ATOM 731 O O . TRP A 1 91 ? -6.623 3.170 20.881 1.00 91.44 91 TRP A O 1
ATOM 741 N N . LEU A 1 92 ? -7.255 5.130 21.784 1.00 91.12 92 LEU A N 1
ATOM 742 C CA . LEU A 1 92 ? -8.153 5.488 20.685 1.00 91.12 92 LEU A CA 1
ATOM 743 C C . LEU A 1 92 ? -7.372 5.780 19.400 1.00 91.12 92 LEU A C 1
ATOM 745 O O . LEU A 1 92 ? -7.790 5.364 18.325 1.00 91.12 92 LEU A O 1
ATOM 749 N N . MET A 1 93 ? -6.203 6.418 19.504 1.00 91.00 93 MET A N 1
ATOM 750 C CA . MET A 1 93 ? -5.299 6.637 18.373 1.00 91.00 93 MET A CA 1
ATOM 751 C C . MET A 1 93 ? -4.773 5.318 17.802 1.00 91.00 93 MET A C 1
ATOM 753 O O . MET A 1 93 ? -4.800 5.125 16.586 1.00 91.00 93 MET A O 1
ATOM 757 N N . ALA A 1 94 ? -4.343 4.392 18.663 1.00 89.38 94 ALA A N 1
ATOM 758 C CA . ALA A 1 94 ? -3.925 3.057 18.244 1.00 89.38 94 ALA A CA 1
ATOM 759 C C . ALA A 1 94 ? -5.079 2.296 17.575 1.00 89.38 94 ALA A C 1
ATOM 761 O O . ALA A 1 94 ? -4.888 1.721 16.508 1.00 89.38 94 ALA A O 1
ATOM 762 N N . SER A 1 95 ? -6.283 2.372 18.144 1.00 90.25 95 SER A N 1
ATOM 763 C CA . SER A 1 95 ? -7.476 1.707 17.611 1.00 90.25 95 SER A CA 1
ATOM 764 C C . SER A 1 95 ? -7.895 2.284 16.258 1.00 90.25 95 SER A C 1
ATOM 766 O O . SER A 1 95 ? -8.148 1.526 15.329 1.00 90.25 95 SER A O 1
ATOM 768 N N . LYS A 1 96 ? -7.867 3.613 16.088 1.00 90.06 96 LYS A N 1
ATOM 769 C CA . LYS A 1 96 ? -8.122 4.267 14.795 1.00 90.06 96 LYS A CA 1
ATOM 770 C C . LYS A 1 96 ? -7.104 3.854 13.736 1.00 90.06 96 LYS A C 1
ATOM 772 O O . LYS A 1 96 ? -7.470 3.617 12.593 1.00 90.06 96 LYS A O 1
ATOM 777 N N . SER A 1 97 ? -5.833 3.751 14.116 1.00 86.62 97 SER A N 1
ATOM 778 C CA . SER A 1 97 ? -4.763 3.313 13.214 1.00 86.62 97 SER A CA 1
ATOM 779 C C . SER A 1 97 ? -4.908 1.837 12.821 1.00 86.62 97 SER A C 1
ATOM 781 O O . SER A 1 97 ? -4.728 1.477 11.664 1.00 86.62 97 SER A O 1
ATOM 783 N N . GLN A 1 98 ? -5.257 0.978 13.779 1.00 86.25 98 GLN A N 1
ATOM 784 C CA . GLN A 1 98 ? -5.321 -0.470 13.586 1.00 86.25 98 GLN A CA 1
ATOM 785 C C . GLN A 1 98 ? -6.617 -0.935 12.913 1.00 86.25 98 GLN A C 1
ATOM 787 O O . GLN A 1 98 ? -6.598 -1.888 12.140 1.00 86.25 98 GLN A O 1
ATOM 792 N N . PHE A 1 99 ? -7.739 -0.294 13.234 1.00 88.44 99 PHE A N 1
ATOM 793 C CA . PHE A 1 99 ? -9.074 -0.701 12.805 1.00 88.44 99 PHE A CA 1
ATOM 794 C C . PHE A 1 99 ? -9.741 0.320 11.884 1.00 88.44 99 PHE A C 1
ATOM 796 O O . PHE A 1 99 ? -10.860 0.076 11.451 1.00 88.44 99 PHE A O 1
ATOM 803 N N . GLY A 1 100 ? -9.111 1.458 11.579 1.00 83.56 100 GLY A N 1
ATOM 804 C CA . GLY A 1 100 ? -9.686 2.451 10.665 1.00 83.56 100 GLY A CA 1
ATOM 805 C C . GLY A 1 100 ? -9.839 1.910 9.246 1.00 83.56 100 GLY A C 1
ATOM 806 O O . GLY A 1 100 ? -10.856 2.145 8.599 1.00 83.56 100 GLY A O 1
ATOM 807 N N . ASN A 1 101 ? -8.876 1.098 8.809 1.00 85.50 101 ASN A N 1
ATOM 808 C CA . ASN A 1 101 ? -8.904 0.422 7.519 1.00 85.50 101 ASN A CA 1
ATOM 809 C C . ASN A 1 101 ? -8.947 -1.097 7.712 1.00 85.50 101 ASN A C 1
ATOM 811 O O . ASN A 1 101 ? -8.484 -1.638 8.720 1.00 85.50 101 ASN A O 1
ATOM 815 N N . ARG A 1 102 ? -9.500 -1.798 6.728 1.00 85.12 102 ARG A N 1
ATOM 816 C CA . ARG A 1 102 ? -9.369 -3.246 6.562 1.00 85.12 102 ARG A CA 1
ATOM 817 C C . ARG A 1 102 ? -8.908 -3.560 5.148 1.00 85.12 102 ARG A C 1
ATOM 819 O O . ARG A 1 102 ? -9.121 -2.768 4.235 1.00 85.12 102 ARG A O 1
ATOM 826 N N . LEU A 1 103 ? -8.367 -4.760 4.965 1.00 82.19 103 LEU A N 1
ATOM 827 C CA . LEU A 1 103 ? -8.204 -5.314 3.627 1.00 82.19 103 LEU A CA 1
ATOM 828 C C . LEU A 1 103 ? -9.587 -5.464 2.979 1.00 82.19 103 LEU A C 1
ATOM 830 O O . LEU A 1 103 ? -10.499 -6.070 3.555 1.00 82.19 103 LEU A O 1
ATOM 834 N N . GLY A 1 104 ? -9.739 -4.866 1.803 1.00 80.38 104 GLY A N 1
ATOM 835 C CA . GLY A 1 104 ? -10.925 -4.998 0.973 1.00 80.38 104 GLY A CA 1
ATOM 836 C C . GLY A 1 104 ? -11.092 -6.415 0.435 1.00 80.38 104 GLY A C 1
ATOM 837 O O . GLY A 1 104 ? -10.134 -7.176 0.293 1.00 80.38 104 GLY A O 1
ATOM 838 N N . THR A 1 105 ? -12.328 -6.770 0.108 1.00 86.44 105 THR A N 1
ATOM 839 C CA . THR A 1 105 ? -12.632 -7.964 -0.691 1.00 86.44 105 THR A CA 1
ATOM 840 C C . THR A 1 105 ? -12.197 -7.769 -2.145 1.00 86.44 105 THR A C 1
ATOM 842 O O . THR A 1 105 ? -11.988 -6.643 -2.590 1.00 86.44 105 THR A O 1
ATOM 845 N N . VAL A 1 106 ? -12.095 -8.853 -2.923 1.00 84.12 106 VAL A N 1
ATOM 846 C CA . VAL A 1 106 ? -11.723 -8.784 -4.353 1.00 84.12 106 VAL A CA 1
ATOM 847 C C . VAL A 1 106 ? -12.595 -7.783 -5.124 1.00 84.12 106 VAL A C 1
ATOM 849 O O . VAL A 1 106 ? -12.077 -7.017 -5.935 1.00 84.12 106 VAL A O 1
ATOM 852 N N . ASP A 1 107 ? -13.896 -7.743 -4.836 1.00 84.12 107 ASP A N 1
ATOM 853 C CA . ASP A 1 107 ? -14.835 -6.832 -5.496 1.00 84.12 107 ASP A CA 1
ATOM 854 C C . ASP A 1 107 ? -14.602 -5.367 -5.097 1.00 84.12 107 ASP A C 1
ATOM 856 O O . ASP A 1 107 ? -14.567 -4.489 -5.961 1.00 84.12 107 ASP A O 1
ATOM 860 N N . GLU A 1 108 ? -14.383 -5.093 -3.808 1.00 84.38 108 GLU A N 1
ATOM 861 C CA . GLU A 1 108 ? -14.101 -3.740 -3.307 1.00 84.38 108 GLU A CA 1
ATOM 862 C C . GLU A 1 108 ? -12.761 -3.214 -3.828 1.00 84.38 108 GLU A C 1
ATOM 864 O O . GLU A 1 108 ? -12.684 -2.084 -4.307 1.00 84.38 108 GLU A O 1
ATOM 869 N N . VAL A 1 109 ? -11.722 -4.052 -3.812 1.00 84.25 109 VAL A N 1
ATOM 870 C CA . VAL A 1 109 ? -10.396 -3.711 -4.341 1.00 84.25 109 VAL A CA 1
ATOM 871 C C . VAL A 1 109 ? -10.475 -3.423 -5.838 1.00 84.25 109 VAL A C 1
ATOM 873 O O . VAL A 1 109 ? -9.941 -2.420 -6.304 1.00 84.25 109 VAL A O 1
ATOM 876 N N . ASN A 1 110 ? -11.193 -4.244 -6.608 1.00 81.69 110 ASN A N 1
ATOM 877 C CA . ASN A 1 110 ? -11.392 -3.983 -8.034 1.00 81.69 110 ASN A CA 1
ATOM 878 C C . ASN A 1 110 ? -12.195 -2.701 -8.290 1.00 81.69 110 ASN A C 1
ATOM 880 O O . ASN A 1 110 ? -11.884 -1.978 -9.236 1.00 81.69 110 ASN A O 1
ATOM 884 N N . SER A 1 111 ? -13.184 -2.389 -7.447 1.00 83.62 111 SER A N 1
ATOM 885 C CA . SER A 1 111 ? -13.926 -1.127 -7.515 1.00 83.62 111 SER A CA 1
ATOM 886 C C . SER A 1 111 ? -13.023 0.078 -7.222 1.00 83.62 111 SER A C 1
ATOM 888 O O . SER A 1 111 ? -13.082 1.071 -7.947 1.00 83.62 111 SER A O 1
ATOM 890 N N . ASN A 1 112 ? -12.149 -0.014 -6.216 1.00 82.38 112 ASN A N 1
ATOM 891 C CA . ASN A 1 112 ? -11.174 1.031 -5.888 1.00 82.38 112 ASN A CA 1
ATOM 892 C C . ASN A 1 112 ? -10.171 1.235 -7.027 1.00 82.38 112 ASN A C 1
ATOM 894 O O . ASN A 1 112 ? -10.001 2.353 -7.511 1.00 82.38 112 ASN A O 1
ATOM 898 N N . ILE A 1 113 ? -9.589 0.143 -7.535 1.00 78.50 113 ILE A N 1
ATOM 899 C CA . ILE A 1 113 ? -8.694 0.158 -8.697 1.00 78.50 113 ILE A CA 1
ATOM 900 C C . ILE A 1 113 ? -9.393 0.797 -9.903 1.00 78.50 113 ILE A C 1
ATOM 902 O O . ILE A 1 113 ? -8.798 1.613 -10.603 1.00 78.50 113 ILE A O 1
ATOM 906 N N . GLN A 1 114 ? -10.664 0.471 -10.152 1.00 77.38 114 GLN A N 1
ATOM 907 C CA . GLN A 1 114 ? -11.431 1.062 -11.246 1.00 77.38 114 GLN A CA 1
ATOM 908 C C . GLN A 1 114 ? -11.674 2.565 -11.042 1.00 77.38 114 GLN A C 1
ATOM 910 O O . GLN A 1 114 ? -11.552 3.332 -11.999 1.00 77.38 114 GLN A O 1
ATOM 915 N N . ALA A 1 115 ? -12.004 2.993 -9.823 1.00 78.50 115 ALA A N 1
ATOM 916 C CA . ALA A 1 115 ? -12.211 4.399 -9.493 1.00 78.50 115 ALA A CA 1
ATOM 917 C C . ALA A 1 115 ? -10.925 5.219 -9.675 1.00 78.50 115 ALA A C 1
ATOM 919 O O . ALA A 1 115 ? -10.961 6.303 -10.259 1.00 78.50 115 ALA A O 1
ATOM 920 N N . GLU A 1 116 ? -9.787 4.676 -9.245 1.00 74.31 116 GLU A N 1
ATOM 921 C CA . GLU A 1 116 ? -8.484 5.335 -9.322 1.00 74.31 116 GLU A CA 1
ATOM 922 C C . GLU A 1 116 ? -7.915 5.361 -10.748 1.00 74.31 116 GLU A C 1
ATOM 924 O O . GLU A 1 116 ? -7.385 6.376 -11.208 1.00 74.31 116 GLU A O 1
ATOM 929 N N . LEU A 1 117 ? -8.110 4.280 -11.509 1.00 69.50 117 LEU A N 1
ATOM 930 C CA . LEU A 1 117 ? -7.793 4.240 -12.939 1.00 69.50 117 LEU A CA 1
ATOM 931 C C . LEU A 1 117 ? -8.701 5.162 -13.768 1.00 69.50 117 LEU A C 1
ATOM 933 O O . LEU A 1 117 ? -8.310 5.592 -14.861 1.00 69.50 117 LEU A O 1
ATOM 937 N N . GLY A 1 118 ? -9.904 5.475 -13.276 1.00 69.50 118 GLY A N 1
ATOM 938 C CA . GLY A 1 118 ? -10.876 6.345 -13.932 1.00 69.50 118 GLY A CA 1
ATOM 939 C C . GLY A 1 118 ? -11.099 5.965 -15.401 1.00 69.50 118 GLY A C 1
ATOM 940 O O . GLY A 1 118 ? -11.388 4.819 -15.737 1.00 69.50 118 GLY A O 1
ATOM 941 N N . THR A 1 119 ? -10.925 6.927 -16.316 1.00 61.50 119 THR A N 1
ATOM 942 C CA . THR A 1 119 ? -11.001 6.691 -17.773 1.00 61.50 119 THR A CA 1
ATOM 943 C C . THR A 1 119 ? -9.664 6.323 -18.416 1.00 61.50 119 THR A C 1
ATOM 945 O O . THR A 1 119 ? -9.613 6.132 -19.631 1.00 61.50 119 THR A O 1
ATOM 948 N N . LYS A 1 120 ? -8.558 6.285 -17.661 1.00 58.94 120 LYS A N 1
ATOM 949 C CA . LYS A 1 120 ? -7.220 6.075 -18.236 1.00 58.94 120 LYS A CA 1
ATOM 950 C C . LYS A 1 120 ? -6.973 4.623 -18.642 1.00 58.94 120 LYS A C 1
ATOM 952 O O . LYS A 1 120 ? -6.086 4.375 -19.454 1.00 58.94 120 LYS A O 1
ATOM 957 N N . GLY A 1 121 ? -7.806 3.687 -18.190 1.00 59.06 121 GLY A N 1
ATOM 958 C CA . GLY A 1 121 ? -7.670 2.272 -18.520 1.00 59.06 121 GLY A CA 1
ATOM 959 C C . GLY A 1 121 ? -6.352 1.687 -18.010 1.00 59.06 121 GLY A C 1
ATOM 960 O O . GLY A 1 121 ? -5.490 2.379 -17.480 1.00 59.06 121 GLY A O 1
ATOM 961 N N . TYR A 1 122 ? -6.181 0.381 -18.165 1.00 60.22 122 TYR A N 1
ATOM 962 C CA . TYR A 1 122 ? -5.007 -0.319 -17.637 1.00 60.22 122 TYR A CA 1
ATOM 963 C C . TYR A 1 122 ? -3.721 -0.088 -18.459 1.00 60.22 122 TYR A C 1
ATOM 965 O O . TYR A 1 122 ? -2.599 -0.250 -17.977 1.00 60.22 122 TYR A O 1
ATOM 973 N N . SER A 1 123 ? -3.882 0.325 -19.718 1.00 61.12 123 SER A N 1
ATOM 974 C CA . SER A 1 123 ? -2.797 0.439 -20.695 1.00 61.12 123 SER A CA 1
ATOM 975 C C . SER A 1 123 ? -1.667 1.405 -20.304 1.00 61.12 123 SER A C 1
ATOM 977 O O . SER A 1 123 ? -0.516 1.049 -20.549 1.00 61.12 123 SER A O 1
ATOM 979 N N . PRO A 1 124 ? -1.920 2.596 -19.722 1.00 62.56 124 PRO A N 1
ATOM 980 C CA . PRO A 1 124 ? -0.856 3.543 -19.391 1.00 62.56 124 PRO A CA 1
ATOM 981 C C . PRO A 1 124 ? 0.035 3.059 -18.246 1.00 62.56 124 PRO A C 1
ATOM 983 O O . PRO A 1 124 ? 1.249 3.194 -18.340 1.00 62.56 124 PRO A O 1
ATOM 986 N N . ILE A 1 125 ? -0.542 2.439 -17.209 1.00 64.25 125 ILE A N 1
ATOM 987 C CA . ILE A 1 125 ? 0.227 1.910 -16.068 1.00 64.25 125 ILE A CA 1
ATOM 988 C C . ILE A 1 125 ? 1.096 0.732 -16.509 1.00 64.25 125 ILE A C 1
ATOM 990 O O . ILE A 1 125 ? 2.268 0.638 -16.138 1.00 64.25 125 ILE A O 1
ATOM 994 N N . LEU A 1 126 ? 0.545 -0.155 -17.345 1.00 66.50 126 LEU A N 1
ATOM 995 C CA . LEU A 1 126 ? 1.311 -1.256 -17.917 1.00 66.50 126 LEU A CA 1
ATOM 996 C C . LEU A 1 126 ? 2.431 -0.741 -18.832 1.00 66.50 126 LEU A C 1
ATOM 998 O O . LEU A 1 126 ? 3.548 -1.242 -18.745 1.00 66.50 126 LEU A O 1
ATOM 1002 N N . MET A 1 127 ? 2.165 0.279 -19.656 1.00 66.44 127 MET A N 1
ATOM 1003 C CA . MET A 1 127 ? 3.191 0.919 -20.486 1.00 66.44 127 MET A CA 1
ATOM 1004 C C . MET A 1 127 ? 4.298 1.552 -19.651 1.00 66.44 127 MET A C 1
ATOM 1006 O O . MET A 1 127 ? 5.463 1.390 -19.992 1.00 66.44 127 MET A O 1
ATOM 1010 N N . GLU A 1 128 ? 3.969 2.249 -18.567 1.00 70.94 128 GLU A N 1
ATOM 1011 C CA . GLU A 1 128 ? 4.970 2.884 -17.712 1.00 70.94 128 GLU A CA 1
ATOM 1012 C C . GLU A 1 128 ? 5.883 1.837 -17.071 1.00 70.94 128 GLU A C 1
ATOM 1014 O O . GLU A 1 128 ? 7.101 1.895 -17.250 1.00 70.94 128 GLU A O 1
ATOM 1019 N N . LYS A 1 129 ? 5.302 0.803 -16.444 1.00 69.50 129 LYS A N 1
ATOM 1020 C CA . LYS A 1 129 ? 6.076 -0.310 -15.871 1.00 69.50 129 LYS A CA 1
ATOM 1021 C C . LYS A 1 129 ? 6.899 -1.024 -16.949 1.00 69.50 129 LYS A C 1
ATOM 1023 O O . LYS A 1 129 ? 8.083 -1.287 -16.740 1.00 69.50 129 LYS A O 1
ATOM 1028 N N . TYR A 1 130 ? 6.313 -1.289 -18.117 1.00 72.62 130 TYR A N 1
ATOM 1029 C CA . TYR A 1 130 ? 7.001 -1.903 -19.254 1.00 72.62 130 TYR A CA 1
ATOM 1030 C C . TYR A 1 130 ? 8.210 -1.080 -19.711 1.00 72.62 130 TYR A C 1
ATOM 1032 O O . TYR A 1 130 ? 9.316 -1.611 -19.797 1.00 72.62 130 TYR A O 1
ATOM 1040 N N . ILE A 1 131 ? 8.029 0.225 -19.928 1.00 73.75 131 ILE A N 1
ATOM 1041 C CA . ILE A 1 131 ? 9.099 1.144 -20.322 1.00 73.75 131 ILE A CA 1
ATOM 1042 C C . ILE A 1 131 ? 10.205 1.149 -19.263 1.00 73.75 131 ILE A C 1
ATOM 1044 O O . ILE A 1 131 ? 11.377 1.049 -19.623 1.00 73.75 131 ILE A O 1
ATOM 1048 N N . THR A 1 132 ? 9.868 1.200 -17.971 1.00 76.88 132 THR A N 1
ATOM 1049 C CA . THR A 1 132 ? 10.859 1.163 -16.886 1.00 76.88 132 THR A CA 1
ATOM 1050 C C . THR A 1 132 ? 11.670 -0.135 -16.891 1.00 76.88 132 THR A C 1
ATOM 1052 O O . THR A 1 132 ? 12.900 -0.091 -16.803 1.00 76.88 132 THR A O 1
ATOM 1055 N N . TYR A 1 133 ? 11.023 -1.295 -17.043 1.00 77.88 133 TYR A N 1
ATOM 1056 C CA . TYR A 1 133 ? 11.727 -2.580 -17.095 1.00 77.88 133 TYR A CA 1
ATOM 1057 C C . TYR A 1 133 ? 12.606 -2.709 -18.341 1.00 77.88 133 TYR A C 1
ATOM 1059 O O . TYR A 1 133 ? 13.768 -3.112 -18.229 1.00 77.88 133 TYR A O 1
ATOM 1067 N N . VAL A 1 134 ? 12.094 -2.320 -19.512 1.00 79.62 134 VAL A N 1
ATOM 1068 C CA . VAL A 1 134 ? 12.862 -2.315 -20.763 1.00 79.62 134 VAL A CA 1
ATOM 1069 C C . VAL A 1 134 ? 14.070 -1.392 -20.634 1.00 79.62 134 VAL A C 1
ATOM 1071 O O . VAL A 1 134 ? 15.177 -1.810 -20.966 1.00 79.62 134 VAL A O 1
ATOM 1074 N N . GLN A 1 135 ? 13.914 -0.185 -20.087 1.00 77.19 135 GLN A N 1
ATOM 1075 C CA . GLN A 1 135 ? 15.027 0.737 -19.838 1.00 77.19 135 GLN A CA 1
ATOM 1076 C C . GLN A 1 135 ? 16.074 0.143 -18.890 1.00 77.19 135 GLN A C 1
ATOM 1078 O O . GLN A 1 135 ? 17.269 0.227 -19.180 1.00 77.19 135 GLN A O 1
ATOM 1083 N N . GLY A 1 136 ? 15.651 -0.498 -17.796 1.00 80.56 136 GLY A N 1
ATOM 1084 C CA . GLY A 1 136 ? 16.556 -1.131 -16.835 1.00 80.56 136 GLY A CA 1
ATOM 1085 C C . GLY A 1 136 ? 17.382 -2.261 -17.454 1.00 80.56 136 GLY A C 1
ATOM 1086 O O . GLY A 1 136 ? 18.610 -2.273 -17.342 1.00 80.56 136 GLY A O 1
ATOM 1087 N N . ILE A 1 137 ? 16.726 -3.174 -18.177 1.00 81.75 137 ILE A N 1
ATOM 1088 C CA . ILE A 1 137 ? 17.393 -4.272 -18.895 1.00 81.75 137 ILE A CA 1
ATOM 1089 C C . ILE A 1 137 ? 18.342 -3.713 -19.960 1.00 81.75 137 ILE A C 1
ATOM 1091 O O . ILE A 1 137 ? 19.476 -4.169 -20.100 1.00 81.75 137 ILE A O 1
ATOM 1095 N N . SER A 1 138 ? 17.906 -2.683 -20.680 1.00 79.12 138 SER A N 1
ATOM 1096 C CA . SER A 1 138 ? 18.686 -2.038 -21.734 1.00 79.12 138 SER A CA 1
ATOM 1097 C C . SER A 1 138 ? 19.955 -1.389 -21.194 1.00 79.12 138 SER A C 1
ATOM 1099 O O . SER A 1 138 ? 21.041 -1.621 -21.725 1.00 79.12 138 SER A O 1
ATOM 1101 N N . ALA A 1 139 ? 19.844 -0.630 -20.104 1.00 80.50 139 ALA A N 1
ATOM 1102 C CA . ALA A 1 139 ? 20.987 -0.021 -19.435 1.00 80.50 139 ALA A CA 1
ATOM 1103 C C . ALA A 1 139 ? 21.976 -1.082 -18.929 1.00 80.50 139 ALA A C 1
ATOM 1105 O O . ALA A 1 139 ? 23.188 -0.924 -19.091 1.00 80.50 139 ALA A O 1
ATOM 1106 N N . PHE A 1 140 ? 21.465 -2.193 -18.387 1.00 84.69 140 PHE A N 1
ATOM 1107 C CA . PHE A 1 140 ? 22.291 -3.310 -17.940 1.00 84.69 140 PHE A CA 1
ATOM 1108 C C . PHE A 1 140 ? 23.024 -4.005 -19.097 1.00 84.69 140 PHE A C 1
ATOM 1110 O O . PHE A 1 140 ? 24.185 -4.371 -18.942 1.00 84.69 140 PHE A O 1
ATOM 1117 N N . LEU A 1 141 ? 22.385 -4.168 -20.261 1.00 85.06 141 LEU A N 1
ATOM 1118 C CA . LEU A 1 141 ? 22.956 -4.865 -21.421 1.00 85.06 141 LEU A CA 1
ATOM 1119 C C . LEU A 1 141 ? 23.915 -4.012 -22.261 1.00 85.06 141 LEU A C 1
ATOM 1121 O O . LEU A 1 141 ? 24.856 -4.555 -22.846 1.00 85.06 141 LEU A O 1
ATOM 1125 N N . ILE A 1 142 ? 23.728 -2.689 -22.304 1.00 84.31 142 ILE A N 1
ATOM 1126 C CA . ILE A 1 142 ? 24.588 -1.778 -23.078 1.00 84.31 142 ILE A CA 1
ATOM 1127 C C . ILE A 1 142 ? 26.052 -1.880 -22.638 1.00 84.31 142 ILE A C 1
ATOM 1129 O O . ILE A 1 142 ? 26.948 -1.919 -23.484 1.00 84.31 142 ILE A O 1
ATOM 1133 N N . PHE A 1 143 ? 26.315 -1.951 -21.332 1.00 83.50 143 PHE A N 1
ATOM 1134 C CA . PHE A 1 143 ? 27.682 -1.945 -20.812 1.00 83.50 143 PHE A CA 1
ATOM 1135 C C . PHE A 1 143 ? 28.478 -3.226 -21.157 1.00 83.50 143 PHE A C 1
ATOM 1137 O O . PHE A 1 143 ? 29.573 -3.104 -21.714 1.00 83.50 143 PHE A O 1
ATOM 1144 N N . PRO A 1 144 ? 27.956 -4.451 -20.940 1.00 86.38 144 PRO A N 1
ATOM 1145 C CA . PRO A 1 144 ? 28.587 -5.685 -21.406 1.00 86.38 144 PRO A CA 1
ATOM 1146 C C . PRO A 1 144 ? 28.789 -5.734 -22.923 1.00 86.38 144 PRO A C 1
ATOM 1148 O O . PRO A 1 144 ? 29.856 -6.142 -23.380 1.00 86.38 144 PRO A O 1
ATOM 1151 N N . LEU A 1 145 ? 27.804 -5.292 -23.716 1.00 85.12 145 LEU A N 1
ATOM 1152 C CA . LEU A 1 145 ? 27.928 -5.245 -25.178 1.00 85.12 145 LEU A CA 1
ATOM 1153 C C . LEU A 1 145 ? 29.056 -4.304 -25.613 1.00 85.12 145 LEU A C 1
ATOM 1155 O O . LEU A 1 145 ? 29.850 -4.639 -26.496 1.00 85.12 145 LEU A O 1
ATOM 1159 N N . PHE A 1 146 ? 29.168 -3.152 -24.952 1.00 85.88 146 PHE A N 1
ATOM 1160 C CA . PHE A 1 146 ? 30.251 -2.205 -25.178 1.00 85.88 146 PHE A CA 1
ATOM 1161 C C . PHE A 1 146 ? 31.625 -2.781 -24.815 1.00 85.88 146 PHE A C 1
ATOM 1163 O O . PHE A 1 146 ? 32.562 -2.682 -25.611 1.00 85.88 146 PHE A O 1
ATOM 1170 N N . LEU A 1 147 ? 31.741 -3.459 -23.670 1.00 86.00 147 LEU A N 1
ATOM 1171 C CA . LEU A 1 147 ? 32.968 -4.156 -23.280 1.00 86.00 147 LEU A CA 1
ATOM 1172 C C . LEU A 1 147 ? 33.359 -5.254 -24.276 1.00 86.00 147 LEU A C 1
ATOM 1174 O O . LEU A 1 147 ? 34.530 -5.353 -24.642 1.00 86.00 147 LEU A O 1
ATOM 1178 N N . LEU A 1 148 ? 32.400 -6.051 -24.757 1.00 86.75 148 LEU A N 1
ATOM 1179 C CA . LEU A 1 148 ? 32.661 -7.087 -25.759 1.00 86.75 148 LEU A CA 1
ATOM 1180 C C . LEU A 1 148 ? 33.200 -6.500 -27.066 1.00 86.75 148 LEU A C 1
ATOM 1182 O O . LEU A 1 148 ? 34.119 -7.081 -27.650 1.00 86.75 148 LEU A O 1
ATOM 1186 N N . LEU A 1 149 ? 32.693 -5.344 -27.511 1.00 82.88 149 LEU A N 1
ATOM 1187 C CA . LEU A 1 149 ? 33.257 -4.665 -28.680 1.00 82.88 149 LEU A CA 1
ATOM 1188 C C . LEU A 1 149 ? 34.684 -4.180 -28.436 1.00 82.88 149 LEU A C 1
ATOM 1190 O O . LEU A 1 149 ? 35.526 -4.384 -29.305 1.00 82.88 149 LEU A O 1
ATOM 1194 N N . LEU A 1 150 ? 34.986 -3.600 -27.272 1.00 82.06 150 LEU A N 1
ATOM 1195 C CA . LEU A 1 150 ? 36.355 -3.183 -26.955 1.00 82.06 150 LEU A CA 1
ATOM 1196 C C . LEU A 1 150 ? 37.321 -4.373 -26.910 1.00 82.06 150 LEU A C 1
ATOM 1198 O O . LEU A 1 150 ? 38.423 -4.289 -27.447 1.00 82.06 150 LEU A O 1
ATOM 1202 N N . ILE A 1 151 ? 36.900 -5.502 -26.333 1.00 84.38 151 ILE A N 1
ATOM 1203 C CA . ILE A 1 151 ? 37.694 -6.738 -26.317 1.00 84.38 151 ILE A CA 1
ATOM 1204 C C . ILE A 1 151 ? 37.912 -7.257 -27.742 1.00 84.38 151 ILE A C 1
ATOM 1206 O O . ILE A 1 151 ? 39.022 -7.668 -28.085 1.00 84.38 151 ILE A O 1
ATOM 1210 N N . ARG A 1 152 ? 36.876 -7.239 -28.590 1.00 83.38 152 ARG A N 1
ATOM 1211 C CA . ARG A 1 152 ? 36.987 -7.644 -29.998 1.00 83.38 152 ARG A CA 1
ATOM 1212 C C . ARG A 1 152 ? 37.947 -6.740 -30.766 1.00 83.38 152 ARG A C 1
ATOM 1214 O O . ARG A 1 152 ? 38.789 -7.245 -31.504 1.00 83.38 152 ARG A O 1
ATOM 1221 N N . ASP A 1 153 ? 37.832 -5.431 -30.580 1.00 81.88 153 ASP A N 1
ATOM 1222 C CA . ASP A 1 153 ? 38.688 -4.440 -31.226 1.00 81.88 153 ASP A CA 1
ATOM 1223 C C . ASP A 1 153 ? 40.147 -4.591 -30.773 1.00 81.88 153 ASP A C 1
ATOM 1225 O O . ASP A 1 153 ? 41.052 -4.517 -31.604 1.00 81.88 153 ASP A O 1
ATOM 1229 N N . TYR A 1 154 ? 40.380 -4.884 -29.488 1.00 79.69 154 TYR A N 1
ATOM 1230 C CA . TYR A 1 154 ? 41.708 -5.193 -28.958 1.00 79.69 154 TYR A CA 1
ATOM 1231 C C . TYR A 1 154 ? 42.288 -6.466 -29.587 1.00 79.69 154 TYR A C 1
ATOM 1233 O O . TYR A 1 154 ? 43.401 -6.442 -30.099 1.00 79.69 154 TYR A O 1
ATOM 1241 N N . ARG A 1 155 ? 41.513 -7.561 -29.633 1.00 82.19 155 ARG A N 1
ATOM 1242 C CA . ARG A 1 155 ? 41.935 -8.825 -30.272 1.00 82.19 155 ARG A CA 1
ATOM 1243 C C . ARG A 1 155 ? 42.205 -8.688 -31.770 1.00 82.19 155 ARG A C 1
ATOM 1245 O O . ARG A 1 155 ? 42.995 -9.451 -32.310 1.00 82.19 155 ARG A O 1
ATOM 1252 N N . SER A 1 156 ? 41.528 -7.753 -32.433 1.00 82.31 156 SER A N 1
ATOM 1253 C CA . SER A 1 156 ? 41.641 -7.527 -33.879 1.00 82.31 156 SER A CA 1
ATOM 1254 C C . SER A 1 156 ? 42.670 -6.448 -34.233 1.00 82.31 156 SER A C 1
ATOM 1256 O O . SER A 1 156 ? 42.704 -6.011 -35.380 1.00 82.31 156 SER A O 1
ATOM 1258 N N . ASN A 1 157 ? 43.458 -5.973 -33.258 1.00 78.56 157 ASN A N 1
ATOM 1259 C CA . ASN A 1 157 ? 44.415 -4.868 -33.394 1.00 78.56 157 ASN A CA 1
ATOM 1260 C C . ASN A 1 157 ? 43.817 -3.579 -33.991 1.00 78.56 157 ASN A C 1
ATOM 1262 O O . ASN A 1 157 ? 44.526 -2.712 -34.493 1.00 78.56 157 ASN A O 1
ATOM 1266 N N . MET A 1 158 ? 42.497 -3.395 -33.898 1.00 72.75 158 MET A N 1
ATOM 1267 C CA . MET A 1 158 ? 41.809 -2.226 -34.456 1.00 72.75 158 MET A CA 1
ATOM 1268 C C . MET A 1 158 ? 42.131 -0.930 -33.706 1.00 72.75 158 MET A C 1
ATOM 1270 O O . MET A 1 158 ? 41.846 0.153 -34.213 1.00 72.75 158 MET A O 1
ATOM 1274 N N . TYR A 1 159 ? 42.762 -1.014 -32.531 1.00 66.69 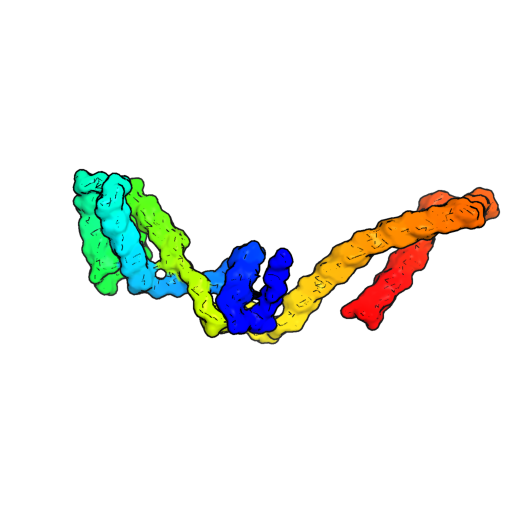159 TYR A N 1
ATOM 1275 C CA . TYR A 1 159 ? 43.295 0.152 -31.827 1.00 66.69 159 TYR A CA 1
ATOM 1276 C C . TYR A 1 159 ? 44.384 0.874 -32.638 1.00 66.69 159 TYR A C 1
ATOM 1278 O O . TYR A 1 159 ? 44.564 2.078 -32.470 1.00 66.69 159 TYR A O 1
ATOM 1286 N N . GLU A 1 160 ? 45.073 0.188 -33.556 1.00 68.69 160 GLU A N 1
ATOM 1287 C CA . GLU A 1 160 ? 46.080 0.794 -34.436 1.00 68.69 160 GLU A CA 1
ATOM 1288 C C . GLU A 1 160 ? 45.472 1.846 -35.370 1.00 68.69 160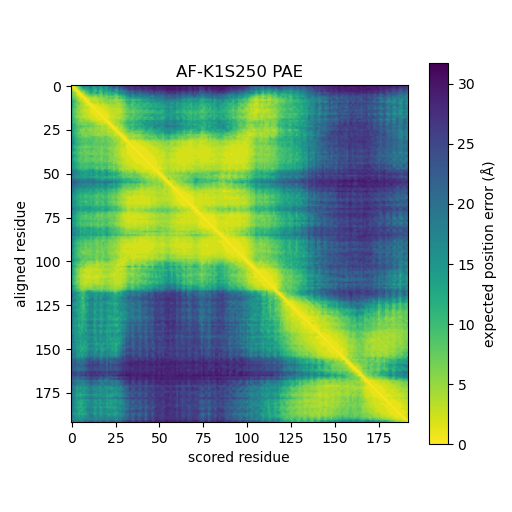 GLU A C 1
ATOM 1290 O O . GLU A 1 160 ? 46.139 2.807 -35.745 1.00 68.69 160 GLU A O 1
ATOM 1295 N N . VAL A 1 161 ? 44.171 1.743 -35.663 1.00 67.69 161 VAL A N 1
ATOM 1296 C CA . VAL A 1 161 ? 43.431 2.741 -36.448 1.00 67.69 161 VAL A CA 1
ATOM 1297 C C . VAL A 1 161 ? 43.404 4.102 -35.744 1.00 67.69 161 VAL A C 1
ATOM 1299 O O . VAL A 1 161 ? 43.410 5.128 -36.417 1.00 67.69 161 VAL A O 1
ATOM 1302 N N . VAL A 1 162 ? 43.444 4.138 -34.406 1.00 62.56 162 VAL A N 1
ATOM 1303 C CA . VAL A 1 162 ? 43.534 5.390 -33.627 1.00 62.56 162 VAL A CA 1
ATOM 1304 C C . VAL A 1 162 ? 44.888 6.077 -33.823 1.00 62.56 162 VAL A C 1
ATOM 1306 O O . VAL A 1 162 ? 44.970 7.298 -33.754 1.00 62.56 162 VAL A O 1
ATOM 1309 N N . TYR A 1 163 ? 45.943 5.305 -34.091 1.00 65.44 163 TYR A N 1
ATOM 1310 C CA . TYR A 1 163 ? 47.278 5.833 -34.376 1.00 65.44 163 TYR A CA 1
ATOM 1311 C C . TYR A 1 163 ? 47.475 6.155 -35.865 1.00 65.44 163 TYR A C 1
ATOM 1313 O O . TYR A 1 163 ? 48.224 7.068 -36.200 1.00 65.44 163 TYR A O 1
ATOM 1321 N N . ALA A 1 164 ? 46.800 5.424 -36.755 1.00 68.81 164 ALA A N 1
ATOM 1322 C CA . ALA A 1 164 ? 46.897 5.587 -38.205 1.00 68.81 164 ALA A CA 1
ATOM 1323 C C . ALA A 1 164 ? 45.969 6.677 -38.777 1.00 68.81 164 ALA A C 1
ATOM 1325 O O . ALA A 1 164 ? 46.271 7.256 -39.819 1.00 68.81 164 ALA A O 1
ATOM 1326 N N . GLN A 1 165 ? 44.841 6.966 -38.125 1.00 64.50 165 GLN A N 1
ATOM 1327 C CA . GLN A 1 165 ? 43.924 8.046 -38.501 1.00 64.50 165 GLN A CA 1
ATOM 1328 C C . GLN A 1 165 ? 43.982 9.185 -37.471 1.00 64.50 165 GLN A C 1
ATOM 1330 O O . GLN A 1 165 ? 44.191 8.917 -36.292 1.00 64.50 165 GLN A O 1
ATOM 1335 N N . PRO A 1 166 ? 43.738 10.457 -37.855 1.00 67.75 166 PRO A N 1
ATOM 1336 C CA . PRO A 1 166 ? 43.719 11.600 -36.934 1.00 67.75 166 PRO A CA 1
ATOM 1337 C C . PRO A 1 166 ? 42.435 11.628 -36.077 1.00 67.75 166 PRO A C 1
ATOM 1339 O O . PRO A 1 166 ? 41.733 12.637 -35.987 1.00 67.75 166 PRO A O 1
ATOM 1342 N N . LEU A 1 167 ? 42.080 10.497 -35.471 1.00 70.88 167 LEU A N 1
ATOM 1343 C CA . LEU A 1 167 ? 40.946 10.354 -34.569 1.00 70.88 167 LEU A CA 1
ATOM 1344 C C . LEU A 1 167 ? 41.440 10.503 -33.133 1.00 70.88 167 LEU A C 1
ATOM 1346 O O . LEU A 1 167 ? 42.314 9.770 -32.683 1.00 70.88 167 LEU A O 1
ATOM 1350 N N . SER A 1 168 ? 40.855 11.437 -32.381 1.00 77.31 168 SER A N 1
ATOM 1351 C CA . SER A 1 168 ? 41.148 11.516 -30.952 1.00 77.31 168 SER A CA 1
ATOM 1352 C C . SER A 1 168 ? 40.618 10.260 -30.236 1.00 77.31 168 SER A C 1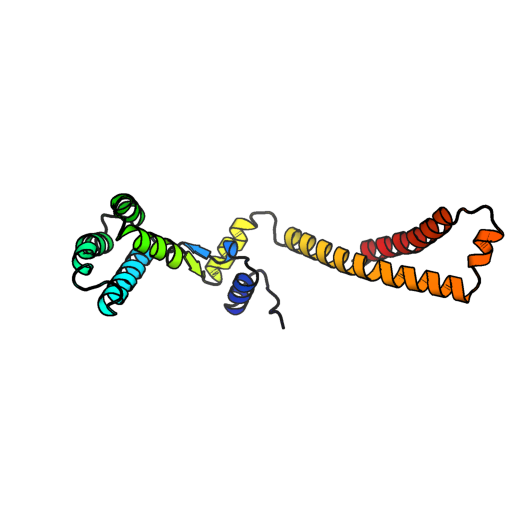
ATOM 1354 O O . SER A 1 168 ? 39.539 9.770 -30.590 1.00 77.31 168 SER A O 1
ATOM 1356 N N . PRO A 1 169 ? 41.302 9.764 -29.187 1.00 76.50 169 PRO A N 1
ATOM 1357 C CA . PRO A 1 169 ? 40.853 8.592 -28.427 1.00 76.50 169 PRO A CA 1
ATOM 1358 C C . PRO A 1 169 ? 39.416 8.723 -27.900 1.00 76.50 169 PRO A C 1
ATOM 1360 O O . PRO A 1 169 ? 38.635 7.776 -27.926 1.00 76.50 169 PRO A O 1
ATOM 1363 N N . THR A 1 170 ? 39.028 9.934 -27.500 1.00 78.19 170 THR A N 1
ATOM 1364 C CA . THR A 1 170 ? 37.668 10.262 -27.053 1.00 78.19 170 THR A CA 1
ATOM 1365 C C . THR A 1 170 ? 36.620 10.101 -28.156 1.00 78.19 170 THR A C 1
ATOM 1367 O O . THR A 1 170 ? 35.553 9.543 -27.907 1.00 78.19 170 THR A O 1
ATOM 1370 N N . LYS A 1 171 ? 36.924 10.528 -29.390 1.00 81.50 171 LYS A N 1
ATOM 1371 C CA . LYS A 1 171 ? 36.028 10.368 -30.547 1.00 81.50 171 LYS A CA 1
ATOM 1372 C C . LYS A 1 171 ? 35.904 8.903 -30.960 1.00 81.50 171 LYS A C 1
ATOM 1374 O O . LYS A 1 171 ? 34.822 8.481 -31.352 1.00 81.50 171 LYS A O 1
ATOM 1379 N N . TYR A 1 172 ? 36.981 8.126 -30.837 1.00 82.00 172 TYR A N 1
ATOM 1380 C CA . TYR A 1 172 ? 36.961 6.686 -31.106 1.00 82.00 172 TYR A CA 1
ATOM 1381 C C . TYR A 1 172 ? 35.998 5.946 -30.167 1.00 82.00 172 TYR A C 1
ATOM 1383 O O . TYR A 1 172 ? 35.102 5.236 -30.625 1.00 82.00 172 TYR A O 1
ATOM 1391 N N . ILE A 1 173 ? 36.141 6.172 -28.858 1.00 82.62 173 ILE A N 1
ATOM 1392 C CA . ILE A 1 173 ? 35.289 5.570 -27.823 1.00 82.62 173 ILE A CA 1
ATOM 1393 C C . ILE A 1 173 ? 33.825 5.978 -28.027 1.00 82.62 173 ILE A C 1
ATOM 1395 O O . ILE A 1 173 ? 32.941 5.122 -28.017 1.00 82.62 173 ILE A O 1
ATOM 1399 N N . LEU A 1 174 ? 33.569 7.266 -28.283 1.00 84.38 174 LEU A N 1
ATOM 1400 C CA . LEU A 1 174 ? 32.217 7.775 -28.507 1.00 84.38 174 LEU A CA 1
ATOM 1401 C C . LEU A 1 174 ? 31.564 7.162 -29.755 1.00 84.38 174 LEU A C 1
ATOM 1403 O O . LEU A 1 174 ? 30.410 6.750 -29.696 1.00 84.38 174 LEU A O 1
ATOM 1407 N N . ASN A 1 175 ? 32.299 7.035 -30.864 1.00 83.25 175 ASN A N 1
ATOM 1408 C CA . ASN A 1 175 ? 31.784 6.404 -32.082 1.00 83.25 175 ASN A CA 1
ATOM 1409 C C . ASN A 1 175 ? 31.454 4.924 -31.871 1.00 83.25 175 ASN A C 1
ATOM 1411 O O . ASN A 1 175 ? 30.446 4.440 -32.385 1.00 83.25 175 ASN A O 1
ATOM 1415 N N . ARG A 1 176 ? 32.273 4.196 -31.104 1.00 82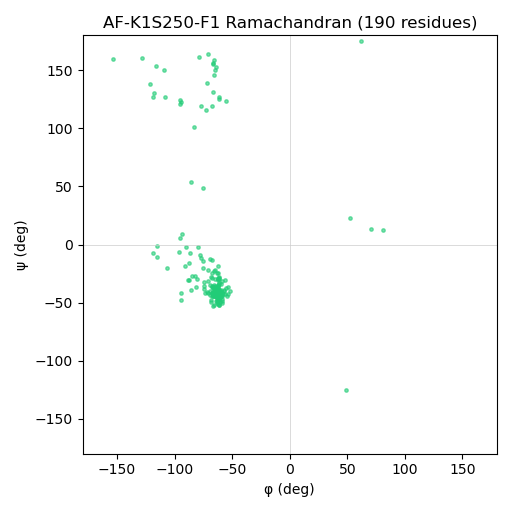.75 176 ARG A N 1
ATOM 1416 C CA . ARG A 1 176 ? 31.986 2.796 -30.758 1.00 82.75 176 ARG A CA 1
ATOM 1417 C C . ARG A 1 176 ? 30.758 2.668 -29.873 1.00 82.75 176 ARG A C 1
ATOM 1419 O O . ARG A 1 176 ? 29.941 1.786 -30.112 1.00 82.75 176 ARG A O 1
ATOM 1426 N N . TYR A 1 177 ? 30.606 3.570 -28.909 1.00 84.38 177 TYR A N 1
ATOM 1427 C CA . TYR A 1 177 ? 29.430 3.614 -28.051 1.00 84.38 177 TYR A CA 1
ATOM 1428 C C . TYR A 1 177 ? 28.160 3.892 -28.866 1.00 84.38 177 TYR A C 1
ATOM 1430 O O . TYR A 1 177 ? 27.214 3.110 -28.808 1.00 84.38 177 TYR A O 1
ATOM 1438 N N . LEU A 1 178 ? 28.162 4.935 -29.704 1.00 85.81 178 LEU A N 1
ATOM 1439 C CA . LEU A 1 178 ? 27.027 5.278 -30.571 1.00 85.81 178 LEU A CA 1
ATOM 1440 C C . LEU A 1 178 ? 26.703 4.172 -31.586 1.00 85.81 178 LEU A C 1
ATOM 1442 O O . LEU A 1 178 ? 25.531 3.928 -31.866 1.00 85.81 178 LEU A O 1
ATOM 1446 N N . GLY A 1 179 ? 27.720 3.465 -32.086 1.00 83.62 179 GLY A N 1
ATOM 1447 C CA . GLY A 1 179 ? 27.558 2.330 -32.995 1.00 83.62 179 GLY A CA 1
ATOM 1448 C C . GLY A 1 179 ? 26.848 1.118 -32.383 1.00 83.62 179 GLY A C 1
ATOM 1449 O O . GLY A 1 179 ? 26.295 0.320 -33.130 1.00 83.62 179 GLY A O 1
ATOM 1450 N N . ILE A 1 180 ? 26.828 0.982 -31.053 1.00 85.06 180 ILE A N 1
ATOM 1451 C CA . ILE A 1 180 ? 26.003 -0.018 -30.353 1.00 85.06 180 ILE A CA 1
ATOM 1452 C C . ILE A 1 180 ? 24.677 0.600 -29.936 1.00 85.06 180 ILE A C 1
ATOM 1454 O O . ILE A 1 180 ? 23.622 0.016 -30.158 1.00 85.06 180 ILE A O 1
ATOM 1458 N N . PHE A 1 181 ? 24.739 1.788 -29.337 1.00 84.19 181 PHE A N 1
ATOM 1459 C CA . PHE A 1 181 ? 23.595 2.447 -28.731 1.00 84.19 181 PHE A CA 1
ATOM 1460 C C . PHE A 1 181 ? 22.473 2.693 -29.743 1.00 84.19 181 PHE A C 1
ATOM 1462 O O . PHE A 1 181 ? 21.329 2.359 -29.463 1.00 84.19 181 PHE A O 1
ATOM 1469 N N . ILE A 1 182 ? 22.782 3.213 -30.936 1.00 86.25 182 ILE A N 1
ATOM 1470 C CA . ILE A 1 182 ? 21.760 3.551 -31.938 1.00 86.25 182 ILE A CA 1
ATOM 1471 C C . ILE A 1 182 ? 21.048 2.293 -32.475 1.00 86.25 182 ILE A C 1
ATOM 1473 O O . ILE A 1 182 ? 19.819 2.251 -32.398 1.00 86.25 182 ILE A O 1
ATOM 1477 N N . PRO A 1 183 ? 21.746 1.245 -32.966 1.00 85.75 183 PRO A N 1
ATOM 1478 C CA . PRO A 1 183 ? 21.078 0.015 -33.398 1.00 85.75 183 PRO A CA 1
ATOM 1479 C C . PRO A 1 183 ? 20.328 -0.696 -32.272 1.00 85.75 183 PRO A C 1
ATOM 1481 O O . PRO A 1 183 ? 19.262 -1.253 -32.511 1.00 85.75 183 PRO A O 1
ATOM 1484 N N . PHE A 1 184 ? 20.860 -0.662 -31.049 1.00 83.56 184 PHE A N 1
ATOM 1485 C CA . PHE A 1 184 ? 20.215 -1.274 -29.892 1.00 83.56 184 PHE A CA 1
ATOM 1486 C C . PHE A 1 184 ? 18.918 -0.548 -29.515 1.00 83.56 184 PHE A C 1
ATOM 1488 O O . PHE A 1 184 ? 17.892 -1.195 -29.337 1.00 83.56 184 PHE A O 1
ATOM 1495 N N . MET A 1 185 ? 18.921 0.787 -29.494 1.00 81.19 185 MET A N 1
ATOM 1496 C CA . MET A 1 185 ? 17.707 1.574 -29.258 1.00 81.19 185 MET A CA 1
ATOM 1497 C C . MET A 1 185 ? 16.678 1.402 -30.380 1.00 81.19 185 MET A C 1
ATOM 1499 O O . MET A 1 185 ? 15.490 1.295 -30.099 1.00 81.19 185 MET A O 1
ATOM 1503 N N . LEU A 1 186 ? 17.114 1.316 -31.642 1.00 84.69 186 LEU A N 1
ATOM 1504 C CA . LEU A 1 186 ? 16.218 1.015 -32.766 1.00 84.69 186 LEU A CA 1
ATOM 1505 C C . LEU A 1 186 ? 15.594 -0.378 -32.645 1.00 84.69 186 LEU A C 1
ATOM 1507 O O . LEU A 1 186 ? 14.405 -0.533 -32.903 1.00 84.69 186 LEU A O 1
ATOM 1511 N N . TYR A 1 187 ? 16.372 -1.381 -32.235 1.00 82.25 187 TYR A N 1
ATOM 1512 C CA . TYR A 1 187 ? 15.862 -2.728 -31.992 1.00 82.25 187 TYR A CA 1
ATOM 1513 C C . TYR A 1 187 ? 14.800 -2.730 -30.887 1.00 82.25 187 TYR A C 1
ATOM 1515 O O . TYR A 1 187 ? 13.722 -3.281 -31.079 1.00 82.25 187 TYR A O 1
ATOM 1523 N N . LEU A 1 188 ? 15.071 -2.059 -29.767 1.00 77.12 188 LEU A N 1
ATOM 1524 C CA . LEU A 1 188 ? 14.123 -1.952 -28.658 1.00 77.12 188 LEU A CA 1
ATOM 1525 C C . LEU A 1 188 ? 12.858 -1.181 -29.030 1.00 77.12 188 LEU A C 1
ATOM 1527 O O . LEU A 1 188 ? 11.794 -1.529 -28.556 1.00 77.12 188 LEU A O 1
ATOM 1531 N N . TYR A 1 189 ? 12.962 -0.156 -29.874 1.00 75.38 189 TYR A N 1
ATOM 1532 C CA . TYR A 1 189 ? 11.804 0.620 -30.316 1.00 75.38 189 TYR A CA 1
ATOM 1533 C C . TYR A 1 189 ? 10.926 -0.126 -31.335 1.00 75.38 189 TYR A C 1
ATOM 1535 O O . TYR A 1 189 ? 9.726 0.108 -31.403 1.00 75.38 189 TYR A O 1
ATOM 1543 N N . LEU A 1 190 ? 11.525 -0.979 -32.173 1.00 74.00 190 LEU A N 1
ATOM 1544 C CA . LEU A 1 190 ? 10.803 -1.715 -33.218 1.00 74.00 190 LEU A CA 1
ATOM 1545 C C . LEU A 1 190 ? 10.234 -3.052 -32.734 1.00 74.00 190 LEU A C 1
ATOM 1547 O O . LEU A 1 190 ? 9.236 -3.514 -33.284 1.00 74.00 190 LEU A O 1
ATOM 1551 N N . PHE A 1 191 ? 10.894 -3.694 -31.769 1.00 67.06 191 PHE A N 1
ATOM 1552 C CA . PHE A 1 191 ? 10.551 -5.039 -31.294 1.00 67.06 191 PHE A CA 1
ATOM 1553 C C . PHE A 1 191 ? 10.161 -5.100 -29.812 1.00 67.06 191 PHE A C 1
ATOM 1555 O O . PHE A 1 191 ? 9.756 -6.169 -29.355 1.00 67.06 191 PHE A O 1
ATOM 1562 N N . GLY A 1 192 ? 10.309 -3.999 -29.072 1.00 57.81 192 GLY A N 1
ATOM 1563 C CA . GLY A 1 192 ? 9.774 -3.816 -27.724 1.00 57.81 192 GLY A CA 1
ATOM 1564 C C . GLY A 1 192 ? 8.510 -2.976 -27.772 1.00 57.81 192 GLY A C 1
ATOM 1565 O O . GLY A 1 192 ? 7.586 -3.309 -27.005 1.00 57.81 192 GLY A O 1
#

Sequence (192 aa):
MSEVFHIPVNSESDIQALDRAGERDFIDVSNTDEELKEKTSQYLEQMISAGTISDENAKEFEPVLTMLKDDNYTFDDIYLAMKDNSYIFPWLMASKSQFGNRLGTVDEVNSNIQAELGTKGYSPILMEKYITYVQGISAFLIFPLFLLLLIRDYRSNMYEVVYAQPLSPTKYILNRYLGIFIPFMLYLYLFG

Radius of gyration: 30.54 Å; Cα contacts (8 Å, |Δi|>4): 119; chains: 1; bounding box: 73×33×77 Å